Protein AF-0000000081079665 (afdb_homodimer)

Organism: NCBI:txid1843537

Structure (mmCIF, N/CA/C/O backbone):
data_AF-0000000081079665-model_v1
#
loop_
_entity.id
_entity.type
_entity.pdbx_description
1 polymer 'BTB domain-containing protein'
#
loop_
_atom_site.group_PDB
_atom_site.id
_atom_site.type_symbol
_atom_site.label_atom_id
_atom_site.label_alt_id
_atom_site.label_comp_id
_atom_site.label_asym_id
_atom_site.label_entity_id
_atom_site.label_seq_id
_atom_site.pdbx_PDB_ins_code
_atom_site.Cartn_x
_atom_site.Cartn_y
_atom_site.Cartn_z
_atom_site.occupancy
_atom_site.B_iso_or_equiv
_atom_site.auth_seq_id
_atom_site.auth_comp_id
_atom_site.auth_asym_id
_atom_site.auth_atom_id
_atom_site.pdbx_PDB_model_num
ATOM 1 N N . MET A 1 1 ? -30.078 -23.734 -24.422 1 24.97 1 MET A N 1
ATOM 2 C CA . MET A 1 1 ? -29.547 -22.578 -25.141 1 24.97 1 MET A CA 1
ATOM 3 C C . MET A 1 1 ? -28.391 -21.938 -24.359 1 24.97 1 MET A C 1
ATOM 5 O O . MET A 1 1 ? -28.609 -21.391 -23.281 1 24.97 1 MET A O 1
ATOM 9 N N . LEU A 1 2 ? -27.188 -22.562 -24.234 1 27.16 2 LEU A N 1
ATOM 10 C CA . LEU A 1 2 ? -26.031 -22.391 -23.359 1 27.16 2 LEU A CA 1
ATOM 11 C C . LEU A 1 2 ? -25.281 -21.109 -23.703 1 27.16 2 LEU A C 1
ATOM 13 O O . LEU A 1 2 ? -24.734 -20.969 -24.812 1 27.16 2 LEU A O 1
ATOM 17 N N . ARG A 1 3 ? -25.734 -19.906 -23.219 1 29.48 3 ARG A N 1
ATOM 18 C CA . ARG A 1 3 ? -25.188 -18.594 -23.531 1 29.48 3 ARG A CA 1
ATOM 19 C C . ARG A 1 3 ? -23.688 -18.547 -23.312 1 29.48 3 ARG A C 1
ATOM 21 O O . ARG A 1 3 ? -23.172 -19.125 -22.344 1 29.48 3 ARG A O 1
ATOM 28 N N . HIS A 1 4 ? -22.875 -18.375 -24.422 1 29.75 4 HIS A N 1
ATOM 29 C CA . HIS A 1 4 ? -21.438 -18.219 -24.578 1 29.75 4 HIS A CA 1
ATOM 30 C C . HIS A 1 4 ? -20.906 -17.094 -23.703 1 29.75 4 HIS A C 1
ATOM 32 O O . HIS A 1 4 ? -21.312 -15.938 -23.859 1 29.75 4 HIS A O 1
ATOM 38 N N . LEU A 1 5 ? -20.75 -17.297 -22.453 1 27.56 5 LEU A N 1
ATOM 39 C CA . LEU A 1 5 ? -20.141 -16.359 -21.531 1 27.56 5 LEU A CA 1
ATOM 40 C C . LEU A 1 5 ? -18.812 -15.844 -22.078 1 27.56 5 LEU A C 1
ATOM 42 O O . LEU A 1 5 ? -17.812 -16.578 -22.109 1 27.56 5 LEU A O 1
ATOM 46 N N . ARG A 1 6 ? -18.797 -14.977 -23.156 1 29 6 ARG A N 1
ATOM 47 C CA . ARG A 1 6 ? -17.641 -14.312 -23.734 1 29 6 ARG A CA 1
ATOM 48 C C . ARG A 1 6 ? -16.844 -13.547 -22.672 1 29 6 ARG A C 1
ATOM 50 O O . ARG A 1 6 ? -17.297 -12.492 -22.219 1 29 6 ARG A O 1
ATOM 57 N N . GLY A 1 7 ? -16.391 -14.18 -21.734 1 31.11 7 GLY A N 1
ATOM 58 C CA . GLY A 1 7 ? -15.648 -13.531 -20.672 1 31.11 7 GLY A CA 1
ATOM 59 C C . GLY A 1 7 ? -14.523 -12.648 -21.172 1 31.11 7 GLY A C 1
ATOM 60 O O . GLY A 1 7 ? -13.773 -13.039 -22.078 1 31.11 7 GLY A O 1
ATOM 61 N N . LYS A 1 8 ? -14.727 -11.305 -21.234 1 33.72 8 LYS A N 1
ATOM 62 C CA . LYS A 1 8 ? -13.734 -10.281 -21.562 1 33.72 8 LYS A CA 1
ATOM 63 C C . LYS A 1 8 ? -12.383 -10.609 -20.922 1 33.72 8 LYS A C 1
ATOM 65 O O . LYS A 1 8 ? -12.258 -10.641 -19.703 1 33.72 8 LYS A O 1
ATOM 70 N N . HIS A 1 9 ? -11.562 -11.5 -21.562 1 32.59 9 HIS A N 1
ATOM 71 C CA . HIS A 1 9 ? -10.203 -11.812 -21.156 1 32.59 9 HIS A CA 1
ATOM 72 C C . HIS A 1 9 ? -9.367 -10.547 -21.016 1 32.59 9 HIS A C 1
ATOM 74 O O . HIS A 1 9 ? -9.555 -9.586 -21.766 1 32.59 9 HIS A O 1
ATOM 80 N N . PRO A 1 10 ? -8.773 -10.211 -19.969 1 35.72 10 PRO A N 1
ATOM 81 C CA . PRO A 1 10 ? -7.895 -9.047 -19.844 1 35.72 10 PRO A CA 1
ATOM 82 C C . PRO A 1 10 ? -6.902 -8.922 -21 1 35.72 10 PRO A C 1
ATOM 84 O O . PRO A 1 10 ? -6.387 -9.938 -21.484 1 35.72 10 PRO A O 1
ATOM 87 N N . ASP A 1 11 ? -7.109 -7.941 -21.906 1 37.31 11 ASP A N 1
ATOM 88 C CA . ASP A 1 11 ? -6.203 -7.664 -23.016 1 37.31 11 ASP A CA 1
ATOM 89 C C . ASP A 1 11 ? -4.781 -7.43 -22.516 1 37.31 11 ASP A C 1
ATOM 91 O O . ASP A 1 11 ? -4.488 -6.391 -21.906 1 37.31 11 ASP A O 1
ATOM 95 N N . LEU A 1 12 ? -4.055 -8.391 -21.953 1 40.88 12 LEU A N 1
ATOM 96 C CA . LEU A 1 12 ? -2.609 -8.289 -21.797 1 40.88 12 LEU A CA 1
ATOM 97 C C . LEU A 1 12 ? -1.94 -7.934 -23.109 1 40.88 12 LEU A C 1
ATOM 99 O O . LEU A 1 12 ? -2.051 -8.68 -24.094 1 40.88 12 LEU A O 1
ATOM 103 N N . LYS A 1 13 ? -1.96 -6.633 -23.344 1 40.44 13 LYS A N 1
ATOM 104 C CA . LYS A 1 13 ? -1.286 -6.27 -24.594 1 40.44 13 LYS A CA 1
ATOM 105 C C . LYS A 1 13 ? 0.099 -6.906 -24.672 1 40.44 13 LYS A C 1
ATOM 107 O O . LYS A 1 13 ? 0.932 -6.707 -23.781 1 40.44 13 LYS A O 1
ATOM 112 N N . LEU A 1 14 ? 0.313 -7.938 -25.531 1 39.5 14 LEU A N 1
ATOM 113 C CA . LEU A 1 14 ? 1.6 -8.469 -25.969 1 39.5 14 LEU A CA 1
ATOM 114 C C . LEU A 1 14 ? 2.4 -7.418 -26.719 1 39.5 14 LEU A C 1
ATOM 116 O O . LEU A 1 14 ? 1.957 -6.922 -27.766 1 39.5 14 LEU A O 1
ATOM 120 N N . GLY A 1 15 ? 3.217 -6.574 -26.109 1 39.28 15 GLY A N 1
ATOM 121 C CA . GLY A 1 15 ? 4.086 -5.711 -26.891 1 39.28 15 GLY A CA 1
ATOM 122 C C . GLY A 1 15 ? 4.676 -6.398 -28.109 1 39.28 15 GLY A C 1
ATOM 123 O O . GLY A 1 15 ? 4.742 -7.629 -28.156 1 39.28 15 GLY A O 1
ATOM 124 N N . ASP A 1 16 ? 4.809 -5.652 -29.25 1 36.69 16 ASP A N 1
ATOM 125 C CA . ASP A 1 16 ? 5.258 -6.008 -30.594 1 36.69 16 ASP A CA 1
ATOM 126 C C . ASP A 1 16 ? 6.672 -6.582 -30.562 1 36.69 16 ASP A C 1
ATOM 128 O O . ASP A 1 16 ? 7.59 -5.961 -30.031 1 36.69 16 ASP A O 1
ATOM 132 N N . LEU A 1 17 ? 6.887 -7.902 -30.797 1 36.91 17 LEU A N 1
ATOM 133 C CA . LEU A 1 17 ? 8.094 -8.68 -31.047 1 36.91 17 LEU A CA 1
ATOM 134 C C . LEU A 1 17 ? 8.781 -8.234 -32.312 1 36.91 17 LEU A C 1
ATOM 136 O O . LEU A 1 17 ? 8.289 -8.492 -33.438 1 36.91 17 LEU A O 1
ATOM 140 N N . GLN A 1 18 ? 9.516 -7.188 -32.406 1 33.66 18 GLN A N 1
ATOM 141 C CA . GLN A 1 18 ? 10.344 -7.012 -33.594 1 33.66 18 GLN A CA 1
ATOM 142 C C . GLN A 1 18 ? 11.297 -8.195 -33.781 1 33.66 18 GLN A C 1
ATOM 144 O O . GLN A 1 18 ? 11.625 -8.883 -32.812 1 33.66 18 GLN A O 1
ATOM 149 N N .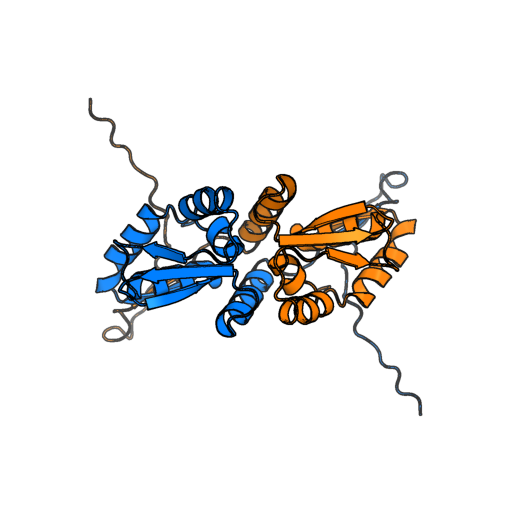 GLY A 1 19 ? 12.234 -8.469 -34.969 1 34 19 GLY A N 1
ATOM 150 C CA . GLY A 1 19 ? 12.992 -9.461 -35.719 1 34 19 GLY A CA 1
ATOM 151 C C . GLY A 1 19 ? 14.141 -10.055 -34.938 1 34 19 GLY A C 1
ATOM 152 O O . GLY A 1 19 ? 14.602 -11.164 -35.219 1 34 19 GLY A O 1
ATOM 153 N N . ASP A 1 20 ? 15.359 -9.492 -34.75 1 38.47 20 ASP A N 1
ATOM 154 C CA . ASP A 1 20 ? 16.609 -10.156 -34.406 1 38.47 20 ASP A CA 1
ATOM 155 C C . ASP A 1 20 ? 16.438 -11.07 -33.188 1 38.47 20 ASP A C 1
ATOM 157 O O . ASP A 1 20 ? 16.328 -10.586 -32.062 1 38.47 20 ASP A O 1
ATOM 161 N N . GLN A 1 21 ? 15.547 -12.164 -33.156 1 34.84 21 GLN A N 1
ATOM 162 C CA . GLN A 1 21 ? 14.203 -12.711 -32.969 1 34.84 21 GLN A CA 1
ATOM 163 C C . GLN A 1 21 ? 14.203 -13.836 -31.938 1 34.84 21 GLN A C 1
ATOM 165 O O . GLN A 1 21 ? 13.156 -14.141 -31.359 1 34.84 21 GLN A O 1
ATOM 170 N N . THR A 1 22 ? 14.961 -14.898 -32.031 1 36.38 22 THR A N 1
ATOM 171 C CA . THR A 1 22 ? 14.906 -16.312 -31.625 1 36.38 22 THR A CA 1
ATOM 172 C C . THR A 1 22 ? 14.992 -16.438 -30.109 1 36.38 22 THR A C 1
ATOM 174 O O . THR A 1 22 ? 14.234 -17.203 -29.5 1 36.38 22 THR A O 1
ATOM 177 N N . ARG A 1 23 ? 16.219 -16.156 -29.562 1 35.91 23 ARG A N 1
ATOM 178 C CA . ARG A 1 23 ? 16.578 -16.328 -28.156 1 35.91 23 ARG A CA 1
ATOM 179 C C . ARG A 1 23 ? 15.711 -15.438 -27.266 1 35.91 23 ARG A C 1
ATOM 181 O O . ARG A 1 23 ? 15.539 -15.719 -26.078 1 35.91 23 ARG A O 1
ATOM 188 N N . LYS A 1 24 ? 15.484 -14.227 -27.656 1 41.25 24 LYS A N 1
ATOM 189 C CA . LYS A 1 24 ? 14.797 -13.117 -27 1 41.25 24 LYS A CA 1
ATOM 190 C C . LYS A 1 24 ? 13.297 -13.383 -26.875 1 41.25 24 LYS A C 1
ATOM 192 O O . LYS A 1 24 ? 12.57 -12.594 -26.281 1 41.25 24 LYS A O 1
ATOM 197 N N . LEU A 1 25 ? 12.688 -14.172 -27.781 1 41.06 25 LEU A N 1
ATOM 198 C CA . LEU A 1 25 ? 11.305 -14.562 -28.031 1 41.06 25 LEU A CA 1
ATOM 199 C C . LEU A 1 25 ? 10.734 -15.32 -26.828 1 41.06 25 LEU A C 1
ATOM 201 O O . LEU A 1 25 ? 9.516 -15.477 -26.719 1 41.06 25 LEU A O 1
ATOM 205 N N . ASN A 1 26 ? 11.516 -16.047 -26.172 1 54.72 26 ASN A N 1
ATOM 206 C CA . ASN A 1 26 ? 10.961 -17.047 -25.266 1 54.72 26 ASN A CA 1
ATOM 207 C C . ASN A 1 26 ? 10.422 -16.391 -23.984 1 54.72 26 ASN A C 1
ATOM 209 O O . ASN A 1 26 ? 10.164 -17.062 -23 1 54.72 26 ASN A O 1
ATOM 213 N N . ARG A 1 27 ? 10.656 -15.055 -24.031 1 46.22 27 ARG A N 1
ATOM 214 C CA . ARG A 1 27 ? 10.109 -14.406 -22.844 1 46.22 27 ARG A CA 1
ATOM 215 C C . ARG A 1 27 ? 9.031 -13.398 -23.219 1 46.22 27 ARG A C 1
ATOM 217 O O . ARG A 1 27 ? 9.125 -12.742 -24.266 1 46.22 27 ARG A O 1
ATOM 224 N N . LEU A 1 28 ? 7.777 -13.406 -22.766 1 58.78 28 LEU A N 1
ATOM 225 C CA . LEU A 1 28 ? 6.645 -12.5 -22.906 1 58.78 28 LEU A CA 1
ATOM 226 C C . LEU A 1 28 ? 6.637 -11.461 -21.781 1 58.78 28 LEU A C 1
ATOM 228 O O . LEU A 1 28 ? 6.875 -11.797 -20.625 1 58.78 28 LEU A O 1
ATOM 232 N N . HIS A 1 29 ? 6.742 -10.133 -22.172 1 55.81 29 HIS A N 1
ATOM 233 C CA . HIS A 1 29 ? 6.586 -9.031 -21.219 1 55.81 29 HIS A CA 1
ATOM 234 C C . HIS A 1 29 ? 5.121 -8.656 -21.047 1 55.81 29 HIS A C 1
ATOM 236 O O . HIS A 1 29 ? 4.461 -8.242 -22 1 55.81 29 HIS A O 1
ATOM 242 N N . LEU A 1 30 ? 4.492 -8.977 -19.922 1 61.75 30 LEU A N 1
ATOM 243 C CA . LEU A 1 30 ? 3.125 -8.609 -19.578 1 61.75 30 LEU A CA 1
ATOM 244 C C . LEU A 1 30 ? 3.102 -7.32 -18.766 1 61.75 30 LEU A C 1
ATOM 246 O O . LEU A 1 30 ? 3.828 -7.188 -17.781 1 61.75 30 LEU A O 1
ATOM 250 N N . ARG A 1 31 ? 2.514 -6.168 -19.266 1 56.12 31 ARG A N 1
ATOM 251 C CA . ARG A 1 31 ? 2.438 -4.883 -18.578 1 56.12 31 ARG A CA 1
ATOM 252 C C . ARG A 1 31 ? 0.986 -4.477 -18.344 1 56.12 31 ARG A C 1
ATOM 254 O O . ARG A 1 31 ? 0.12 -4.719 -19.172 1 56.12 31 ARG A O 1
ATOM 261 N N . SER A 1 32 ? 0.708 -4.258 -17.109 1 55.16 32 SER A N 1
ATOM 262 C CA . SER A 1 32 ? -0.615 -3.734 -16.797 1 55.16 32 SER A CA 1
ATOM 263 C C . SER A 1 32 ? -0.779 -2.303 -17.297 1 55.16 32 SER A C 1
ATOM 265 O O . SER A 1 32 ? 0.185 -1.535 -17.328 1 55.16 32 SER A O 1
ATOM 267 N N . SER A 1 33 ? -1.753 -2.057 -18.062 1 46.19 33 SER A N 1
ATOM 268 C CA . SER A 1 33 ? -2.107 -0.673 -18.359 1 46.19 33 SER A CA 1
ATOM 269 C C . SER A 1 33 ? -2.537 0.071 -17.109 1 46.19 33 SER A C 1
ATOM 271 O O . SER A 1 33 ? -2.955 1.229 -17.172 1 46.19 33 SER A O 1
ATOM 273 N N . ASN A 1 34 ? -2.664 -0.709 -16.094 1 47.56 34 ASN A N 1
ATOM 274 C CA . ASN A 1 34 ? -3.34 -0.162 -14.93 1 47.56 34 ASN A CA 1
ATOM 275 C C . ASN A 1 34 ? -2.461 0.844 -14.188 1 47.56 34 ASN A C 1
ATOM 277 O O . ASN A 1 34 ? -1.357 0.509 -13.758 1 47.56 34 ASN A O 1
ATOM 281 N N . SER A 1 35 ? -2.777 2.109 -14.445 1 48.16 35 SER A N 1
ATOM 282 C CA . SER A 1 35 ? -2.211 3.346 -13.922 1 48.16 35 SER A CA 1
ATOM 283 C C . SER A 1 35 ? -2.154 3.32 -12.398 1 48.16 35 SER A C 1
ATOM 285 O O . SER A 1 35 ? -2.939 2.623 -11.75 1 48.16 35 SER A O 1
ATOM 287 N N . GLU A 1 36 ? -0.929 3.561 -11.836 1 51.62 36 GLU A N 1
ATOM 288 C CA . GLU A 1 36 ? -0.702 3.975 -10.453 1 51.62 36 GLU A CA 1
ATOM 289 C C . GLU A 1 36 ? -1.987 4.492 -9.812 1 51.62 36 GLU A C 1
ATOM 291 O O . GLU A 1 36 ? -2.25 4.234 -8.641 1 51.62 36 GLU A O 1
ATOM 296 N N . THR A 1 37 ? -2.861 5.094 -10.578 1 58.19 37 THR A N 1
ATOM 297 C CA . THR A 1 37 ? -4.105 5.703 -10.125 1 58.19 37 THR A CA 1
ATOM 298 C C . THR A 1 37 ? -5.043 4.652 -9.539 1 58.19 37 THR A C 1
ATOM 300 O O . THR A 1 37 ? -5.758 4.914 -8.578 1 58.19 37 THR A O 1
ATOM 303 N N . ARG A 1 38 ? -4.816 3.467 -9.945 1 70.69 38 ARG A N 1
ATOM 304 C CA . ARG A 1 38 ? -5.766 2.461 -9.477 1 70.69 38 ARG A CA 1
ATOM 305 C C . ARG A 1 38 ? -5.375 1.937 -8.102 1 70.69 38 ARG A C 1
ATOM 307 O O . ARG A 1 38 ? -6.234 1.755 -7.234 1 70.69 38 ARG A O 1
ATOM 314 N N . PHE A 1 39 ? -4.129 1.968 -7.844 1 82.31 39 PHE A N 1
ATOM 315 C CA . PHE A 1 39 ? -3.645 1.459 -6.566 1 82.31 39 PHE A CA 1
ATOM 316 C C . PHE A 1 39 ? -4.105 2.352 -5.418 1 82.31 39 PHE A C 1
ATOM 318 O O . PHE A 1 39 ? -4.711 1.873 -4.461 1 82.31 39 PHE A O 1
ATOM 325 N N . LEU A 1 40 ? -3.906 3.594 -5.57 1 86.69 40 LEU A N 1
ATOM 326 C CA . LEU A 1 40 ? -4.23 4.52 -4.492 1 86.69 40 LEU A CA 1
ATOM 327 C C . LEU A 1 40 ? -5.738 4.609 -4.285 1 86.69 40 LEU A C 1
ATOM 329 O O . LEU A 1 40 ? -6.207 4.781 -3.158 1 86.69 40 LEU A O 1
ATOM 333 N N . SER A 1 41 ? -6.398 4.449 -5.391 1 89.62 41 SER A N 1
ATOM 334 C CA . SER A 1 41 ? -7.852 4.508 -5.273 1 89.62 41 SER A CA 1
ATOM 335 C C . SER A 1 41 ? -8.391 3.342 -4.449 1 89.62 41 SER A C 1
ATOM 337 O O . SER A 1 41 ? -9.336 3.504 -3.68 1 89.62 41 SER A O 1
ATOM 339 N N . ILE A 1 42 ? -7.777 2.26 -4.645 1 91.75 42 ILE A N 1
ATOM 340 C CA . ILE A 1 42 ? -8.211 1.098 -3.873 1 91.75 42 ILE A CA 1
ATOM 341 C C . ILE A 1 42 ? -7.785 1.262 -2.414 1 91.75 42 ILE A C 1
ATOM 343 O O . ILE A 1 42 ? -8.57 0.989 -1.501 1 91.75 42 ILE A O 1
ATOM 347 N N . CYS A 1 43 ? -6.594 1.741 -2.184 1 95.06 43 CYS A N 1
ATOM 348 C CA . CYS A 1 43 ? -6.164 2.008 -0.815 1 95.06 43 CYS A CA 1
ATOM 349 C C . CYS A 1 43 ? -7.102 2.998 -0.134 1 95.06 43 CYS A C 1
ATOM 351 O O . CYS A 1 43 ? -7.434 2.838 1.043 1 95.06 43 CYS A O 1
ATOM 353 N N . GLU A 1 44 ? -7.488 4.016 -0.895 1 95.12 44 GLU A N 1
ATOM 354 C CA . GLU A 1 44 ? -8.422 5 -0.358 1 95.12 44 GLU A CA 1
ATOM 355 C C . GLU A 1 44 ? -9.75 4.352 0.028 1 95.12 44 GLU A C 1
ATOM 357 O O . GLU A 1 44 ? -10.305 4.656 1.084 1 95.12 44 GLU A O 1
ATOM 362 N N . ARG A 1 45 ? -10.219 3.521 -0.836 1 96.19 45 ARG A N 1
ATOM 363 C CA . ARG A 1 45 ? -11.461 2.812 -0.549 1 96.19 45 ARG A CA 1
ATOM 364 C C . ARG A 1 45 ? -11.328 1.954 0.704 1 96.19 45 ARG A C 1
ATOM 366 O O . ARG A 1 45 ? -12.211 1.955 1.562 1 96.19 45 ARG A O 1
ATOM 373 N N . LEU A 1 46 ? -10.266 1.235 0.798 1 96.94 46 LEU A N 1
ATOM 374 C CA . LEU A 1 46 ? -10.023 0.396 1.967 1 96.94 46 LEU A CA 1
ATOM 375 C C . LEU A 1 46 ? -9.945 1.239 3.234 1 96.94 46 LEU A C 1
ATOM 377 O O . LEU A 1 46 ? -10.469 0.85 4.277 1 96.94 46 LEU A O 1
ATOM 381 N N . LEU A 1 47 ? -9.312 2.4 3.123 1 97.62 47 LEU A N 1
ATOM 382 C CA . LEU A 1 47 ? -9.211 3.309 4.258 1 97.62 47 LEU A CA 1
ATOM 383 C C . LEU A 1 47 ? -10.586 3.777 4.711 1 97.62 47 LEU A C 1
ATOM 385 O O . LEU A 1 47 ? -10.891 3.762 5.902 1 97.62 47 LEU A O 1
ATOM 389 N N . ARG A 1 48 ? -11.344 4.152 3.76 1 96.44 48 ARG A N 1
ATOM 390 C CA . ARG A 1 48 ? -12.672 4.672 4.051 1 96.44 48 ARG A CA 1
ATOM 391 C C . ARG A 1 48 ? -13.516 3.635 4.793 1 96.44 48 ARG A C 1
ATOM 393 O O . ARG A 1 48 ? -14.398 3.99 5.57 1 96.44 48 ARG A O 1
ATOM 400 N N . HIS A 1 49 ? -13.203 2.373 4.59 1 96.19 49 HIS A N 1
ATOM 401 C CA . HIS A 1 49 ? -13.953 1.296 5.23 1 96.19 49 HIS A CA 1
ATOM 402 C C . HIS A 1 49 ? -13.164 0.688 6.387 1 96.19 49 HIS A C 1
ATOM 404 O O . HIS A 1 49 ? -13.539 -0.364 6.91 1 96.19 49 HIS A O 1
ATOM 410 N N . ASN A 1 50 ? -12.078 1.36 6.777 1 96.19 50 ASN A N 1
ATOM 411 C CA . ASN A 1 50 ? -11.219 0.917 7.871 1 96.19 50 ASN A CA 1
ATOM 412 C C . ASN A 1 50 ? -10.766 -0.527 7.68 1 96.19 50 ASN A C 1
ATOM 414 O O . ASN A 1 50 ? -10.797 -1.321 8.625 1 96.19 50 ASN A O 1
ATOM 418 N N . GLN A 1 51 ? -10.477 -0.853 6.473 1 96.31 51 GLN A N 1
ATOM 419 C CA . GLN A 1 51 ? -10.016 -2.199 6.152 1 96.31 51 GLN A CA 1
ATOM 420 C C . GLN A 1 51 ? -8.508 -2.229 5.953 1 96.31 51 GLN A C 1
ATOM 422 O O . GLN A 1 51 ? -7.941 -1.34 5.312 1 96.31 51 GLN A O 1
ATOM 427 N N . LEU A 1 52 ? -7.844 -3.18 6.582 1 96.5 52 LEU A N 1
ATOM 428 C CA . LEU A 1 52 ? -6.422 -3.482 6.484 1 96.5 52 LEU A CA 1
ATOM 429 C C . LEU A 1 52 ? -5.582 -2.344 7.059 1 96.5 52 LEU A C 1
ATOM 431 O O . LEU A 1 52 ? -4.391 -2.23 6.754 1 96.5 52 LEU A O 1
ATOM 435 N N . THR A 1 53 ? -6.23 -1.418 7.762 1 97.38 53 THR A N 1
ATOM 436 C CA . THR A 1 53 ? -5.438 -0.418 8.469 1 97.38 53 THR A CA 1
ATOM 437 C C . THR A 1 53 ? -4.574 -1.073 9.539 1 97.38 53 THR A C 1
ATOM 439 O O . THR A 1 53 ? -5.004 -2.021 10.203 1 97.38 53 THR A O 1
ATOM 442 N N . ASP A 1 54 ? -3.33 -0.535 9.75 1 96.69 54 ASP A N 1
ATOM 443 C CA . ASP A 1 54 ? -2.404 -1.202 10.656 1 96.69 54 ASP A CA 1
ATOM 444 C C . ASP A 1 54 ? -1.63 -0.186 11.492 1 96.69 54 ASP A C 1
ATOM 446 O O . ASP A 1 54 ? -0.546 -0.487 12 1 96.69 54 ASP A O 1
ATOM 450 N N . CYS A 1 55 ? -2.123 1.05 11.578 1 97.62 55 CYS A N 1
ATOM 451 C CA . CYS A 1 55 ? -1.595 2.113 12.422 1 97.62 55 CYS A CA 1
ATOM 452 C C . CYS A 1 55 ? -2.68 3.127 12.766 1 97.62 55 CYS A C 1
ATOM 454 O O . CYS A 1 55 ? -3.604 3.344 11.984 1 97.62 55 CYS A O 1
ATOM 456 N N . THR A 1 56 ? -2.531 3.703 13.938 1 98.44 56 THR A N 1
ATOM 457 C CA . THR A 1 56 ? -3.426 4.785 14.336 1 98.44 56 THR A CA 1
ATOM 458 C C . THR A 1 56 ? -2.635 6.051 14.656 1 98.44 56 THR A C 1
ATOM 460 O O . THR A 1 56 ? -1.739 6.031 15.508 1 98.44 56 THR A O 1
ATOM 463 N N . LEU A 1 57 ? -2.963 7.117 13.977 1 98.44 57 LEU A N 1
ATOM 464 C CA . LEU A 1 57 ? -2.406 8.422 14.297 1 98.44 57 LEU A CA 1
ATOM 465 C C . LEU A 1 57 ? -3.322 9.188 15.25 1 98.44 57 LEU A C 1
ATOM 467 O O . LEU A 1 57 ? -4.547 9.086 15.156 1 98.44 57 LEU A O 1
ATOM 471 N N . VAL A 1 58 ? -2.682 9.953 16.125 1 98.5 58 VAL A N 1
ATOM 472 C CA . VAL A 1 58 ? -3.453 10.789 17.031 1 98.5 58 VAL A CA 1
ATOM 473 C C . VAL A 1 58 ? -3.088 12.258 16.828 1 98.5 58 VAL A C 1
ATOM 475 O O . VAL A 1 58 ? -1.912 12.625 16.891 1 98.5 58 VAL A O 1
ATOM 478 N N . ALA A 1 59 ? -4 13.047 16.5 1 97.81 59 ALA A N 1
ATOM 479 C CA . ALA A 1 59 ? -3.865 14.492 16.406 1 97.81 59 ALA A CA 1
ATOM 480 C C . ALA A 1 59 ? -5.016 15.195 17.125 1 97.81 59 ALA A C 1
ATOM 482 O O . ALA A 1 59 ? -6.188 14.891 16.891 1 97.81 59 ALA A O 1
ATOM 483 N N . ASP A 1 60 ? -4.746 16.078 17.969 1 96.81 60 ASP A N 1
ATOM 484 C CA . ASP A 1 60 ? -5.75 16.812 18.719 1 96.81 60 ASP A CA 1
ATOM 485 C C . ASP A 1 60 ? -6.711 15.867 19.422 1 96.81 60 ASP A C 1
ATOM 487 O O . ASP A 1 60 ? -7.93 16.062 19.406 1 96.81 60 ASP A O 1
ATOM 491 N N . GLY A 1 61 ? -6.195 14.758 19.906 1 96.31 61 GLY A N 1
ATOM 492 C CA . GLY A 1 61 ? -6.992 13.805 20.672 1 96.31 61 GLY A CA 1
ATOM 493 C C . GLY A 1 61 ? -7.852 12.914 19.797 1 96.31 61 GLY A C 1
ATOM 494 O O . GLY A 1 61 ? -8.602 12.078 20.312 1 96.31 61 GLY A O 1
ATOM 495 N N . HIS A 1 62 ? -7.77 13.023 18.5 1 98 62 HIS A N 1
ATOM 496 C CA . HIS A 1 62 ? -8.562 12.203 17.594 1 98 62 HIS A CA 1
ATOM 497 C C . HIS A 1 62 ? -7.746 11.039 17.047 1 98 62 HIS A C 1
ATOM 499 O O . HIS A 1 62 ? -6.562 11.203 16.734 1 98 62 HIS A O 1
ATOM 505 N N . LEU A 1 63 ? -8.398 9.906 16.953 1 98.12 63 LEU A N 1
ATOM 506 C CA . LEU A 1 63 ? -7.781 8.695 16.422 1 98.12 63 LEU A CA 1
ATOM 507 C C . LEU A 1 63 ? -8.062 8.547 14.938 1 98.12 63 LEU A C 1
ATOM 509 O O . LEU A 1 63 ? -9.219 8.602 14.508 1 98.12 63 LEU A O 1
ATOM 513 N N . VAL A 1 64 ? -7.023 8.367 14.18 1 98.31 64 VAL A N 1
ATOM 514 C CA . VAL A 1 64 ? -7.148 8.25 12.727 1 98.31 64 VAL A CA 1
ATOM 515 C C . VAL A 1 64 ? -6.426 6.992 12.25 1 98.31 64 VAL A C 1
ATOM 517 O O . VAL A 1 64 ? -5.199 6.98 12.125 1 98.31 64 VAL A O 1
ATOM 520 N N . PRO A 1 65 ? -7.18 5.938 11.938 1 98.31 65 PRO A N 1
ATOM 521 C CA . PRO A 1 65 ? -6.547 4.734 11.383 1 98.31 65 PRO A CA 1
ATOM 522 C C . PRO A 1 65 ? -5.984 4.961 9.984 1 98.31 65 PRO A C 1
ATOM 524 O O . PRO A 1 65 ? -6.582 5.68 9.18 1 98.31 65 PRO A O 1
ATOM 527 N N . VAL A 1 66 ? -4.828 4.383 9.742 1 98.44 66 VAL A N 1
ATOM 528 C CA . VAL A 1 66 ? -4.184 4.555 8.445 1 98.44 66 VAL A CA 1
ATOM 529 C C . VAL A 1 66 ? -3.432 3.281 8.07 1 98.44 66 VAL A C 1
ATOM 531 O O . VAL A 1 66 ? -3.326 2.354 8.875 1 98.44 66 VAL A O 1
ATOM 534 N N . HIS A 1 67 ? -2.98 3.145 6.84 1 97.88 67 HIS A N 1
ATOM 535 C CA . HIS A 1 67 ? -2.066 2.102 6.387 1 97.88 67 HIS A CA 1
ATOM 536 C C . HIS A 1 67 ? -0.614 2.553 6.5 1 97.88 67 HIS A C 1
ATOM 538 O O . HIS A 1 67 ? -0.219 3.545 5.883 1 97.88 67 HIS A O 1
ATOM 544 N N . ARG A 1 68 ? 0.229 1.838 7.199 1 97.94 68 ARG A N 1
ATOM 545 C CA . ARG A 1 68 ? 1.639 2.184 7.352 1 97.94 68 ARG A CA 1
ATOM 546 C C . ARG A 1 68 ? 2.326 2.277 5.992 1 97.94 68 ARG A C 1
ATOM 548 O O . ARG A 1 68 ? 3.109 3.199 5.75 1 97.94 68 ARG A O 1
ATOM 555 N N . LEU A 1 69 ? 1.996 1.334 5.141 1 97.19 69 LEU A N 1
ATOM 556 C CA . LEU A 1 69 ? 2.66 1.256 3.846 1 97.19 69 LEU A CA 1
ATOM 557 C C . LEU A 1 69 ? 2.408 2.518 3.029 1 97.19 69 LEU A C 1
ATOM 559 O O . LEU A 1 69 ? 3.338 3.088 2.453 1 97.19 69 LEU A O 1
ATOM 563 N N . VAL A 1 70 ? 1.149 2.998 2.969 1 96.5 70 VAL A N 1
ATOM 564 C CA . VAL A 1 70 ? 0.806 4.195 2.207 1 96.5 70 VAL A CA 1
ATOM 565 C C . VAL A 1 70 ? 1.566 5.398 2.764 1 96.5 70 VAL A C 1
ATOM 567 O O . VAL A 1 70 ? 2.18 6.156 2.008 1 96.5 70 VAL A O 1
ATOM 570 N N . LEU A 1 71 ? 1.585 5.555 4.066 1 96.62 71 LEU A N 1
ATOM 571 C CA . LEU A 1 71 ? 2.279 6.688 4.676 1 96.62 71 LEU A CA 1
ATOM 572 C C . LEU A 1 71 ? 3.777 6.617 4.402 1 96.62 71 LEU A C 1
ATOM 574 O O . LEU A 1 71 ? 4.414 7.641 4.141 1 96.62 71 LEU A O 1
ATOM 578 N N . ALA A 1 72 ? 4.332 5.406 4.473 1 96.44 72 ALA A N 1
ATOM 579 C CA . ALA A 1 72 ? 5.762 5.211 4.262 1 96.44 72 ALA A CA 1
ATOM 580 C C . ALA A 1 72 ? 6.16 5.582 2.836 1 96.44 72 ALA A C 1
ATOM 582 O O . ALA A 1 72 ? 7.277 6.047 2.598 1 96.44 72 ALA A O 1
ATOM 583 N N . THR A 1 73 ? 5.266 5.375 1.9 1 93.81 73 THR A N 1
ATOM 584 C CA . THR A 1 73 ? 5.594 5.664 0.508 1 93.81 73 THR A CA 1
ATOM 585 C C . THR A 1 73 ? 5.609 7.168 0.256 1 93.81 73 THR A C 1
ATOM 587 O O . THR A 1 73 ? 6.238 7.637 -0.694 1 93.81 73 THR A O 1
ATOM 590 N N . CYS A 1 74 ? 4.98 7.949 1.121 1 92.5 74 CYS A N 1
ATOM 591 C CA . CYS A 1 74 ? 4.785 9.367 0.855 1 92.5 74 CYS A CA 1
ATOM 592 C C . CYS A 1 74 ? 5.59 10.219 1.831 1 92.5 74 CYS A C 1
ATOM 594 O O . CYS A 1 74 ? 5.805 11.414 1.592 1 92.5 74 CYS A O 1
ATOM 596 N N . SER A 1 75 ? 6.035 9.695 2.893 1 95.56 75 SER A N 1
ATOM 597 C CA . SER A 1 75 ? 6.688 10.438 3.973 1 95.56 75 SER A CA 1
ATOM 598 C C . SER A 1 75 ? 7.945 9.719 4.449 1 95.56 75 SER A C 1
ATOM 600 O O . SER A 1 75 ? 7.871 8.617 5 1 95.56 75 SER A O 1
ATOM 602 N N . GLU A 1 76 ? 9.109 10.336 4.359 1 95.62 76 GLU A N 1
ATOM 603 C CA . GLU A 1 76 ? 10.359 9.75 4.836 1 95.62 76 GLU A CA 1
ATOM 604 C C . GLU A 1 76 ? 10.336 9.562 6.348 1 95.62 76 GLU A C 1
ATOM 606 O O . GLU A 1 76 ? 10.875 8.578 6.863 1 95.62 76 GLU A O 1
ATOM 611 N N . SER A 1 77 ? 9.75 10.477 7.039 1 96.62 77 SER A N 1
ATOM 612 C CA . SER A 1 77 ? 9.641 10.383 8.492 1 96.62 77 SER A CA 1
ATOM 613 C C . SER A 1 77 ? 8.828 9.156 8.898 1 96.62 77 SER A C 1
ATOM 615 O O . SER A 1 77 ? 9.25 8.391 9.773 1 96.62 77 SER A O 1
ATOM 617 N N . PHE A 1 78 ? 7.746 8.984 8.242 1 97.19 78 PHE A N 1
ATOM 618 C CA . PHE A 1 78 ? 6.938 7.812 8.539 1 97.19 78 PHE A CA 1
ATOM 619 C C . PHE A 1 78 ? 7.648 6.539 8.102 1 97.19 78 PHE A C 1
ATOM 621 O O . PHE A 1 78 ? 7.586 5.52 8.797 1 97.19 78 PHE A O 1
ATOM 628 N N . GLU A 1 79 ? 8.258 6.559 6.922 1 96.62 79 GLU A N 1
ATOM 629 C CA . GLU A 1 79 ? 8.992 5.387 6.469 1 96.62 79 GLU A CA 1
ATOM 630 C C . GLU A 1 79 ? 10.031 4.945 7.504 1 96.62 79 GLU A C 1
ATOM 632 O O . GLU A 1 79 ? 10.086 3.771 7.871 1 96.62 79 GLU A O 1
ATOM 637 N N . GLU A 1 80 ? 10.805 5.855 7.992 1 96.56 80 GLU A N 1
ATOM 638 C CA . GLU A 1 80 ? 11.844 5.555 8.977 1 96.56 80 GLU A CA 1
ATOM 639 C C . GLU A 1 80 ? 11.234 5.07 10.289 1 96.56 80 GLU A C 1
ATOM 641 O O . GLU A 1 80 ? 11.703 4.09 10.875 1 96.56 80 GLU A O 1
ATOM 646 N N . MET A 1 81 ? 10.227 5.68 10.68 1 96.94 81 MET A N 1
ATOM 647 C CA . MET A 1 81 ? 9.578 5.34 11.938 1 96.94 81 MET A CA 1
ATOM 648 C C . MET A 1 81 ? 9.008 3.926 11.891 1 96.94 81 MET A C 1
ATOM 650 O O . MET A 1 81 ? 9.219 3.133 12.812 1 96.94 81 MET A O 1
ATOM 654 N N . PHE A 1 82 ? 8.32 3.617 10.844 1 96.94 82 PHE A N 1
ATOM 655 C CA . PHE A 1 82 ? 7.59 2.359 10.773 1 96.94 82 PHE A CA 1
ATOM 656 C C . PHE A 1 82 ? 8.547 1.186 10.594 1 96.94 82 PHE A C 1
ATOM 658 O O . PHE A 1 82 ? 8.219 0.054 10.961 1 96.94 82 PHE A O 1
ATOM 665 N N . LYS A 1 83 ? 9.672 1.423 10.055 1 94.94 83 LYS A N 1
ATOM 666 C CA . LYS A 1 83 ? 10.672 0.365 9.906 1 94.94 83 LYS A CA 1
ATOM 667 C C . LYS A 1 83 ? 11.148 -0.139 11.266 1 94.94 83 LYS A C 1
ATOM 669 O O . LYS A 1 83 ? 11.586 -1.286 11.391 1 94.94 83 LYS A O 1
ATOM 674 N N . SER A 1 84 ? 11.039 0.71 12.211 1 93.38 84 SER A N 1
ATOM 675 C CA . SER A 1 84 ? 11.547 0.372 13.539 1 93.38 84 SER A CA 1
ATOM 676 C C . SER A 1 84 ? 10.438 -0.152 14.438 1 93.38 84 SER A C 1
ATOM 678 O O . SER A 1 84 ? 10.711 -0.698 15.516 1 93.38 84 SER A O 1
ATOM 680 N N . ILE A 1 85 ? 9.266 -0.047 14.008 1 92.44 85 ILE A N 1
ATOM 681 C CA . ILE A 1 85 ? 8.141 -0.451 14.844 1 92.44 85 ILE A CA 1
ATOM 682 C C . ILE A 1 85 ? 7.746 -1.889 14.508 1 92.44 85 ILE A C 1
ATOM 684 O O . ILE A 1 85 ? 7.406 -2.197 13.367 1 92.44 85 ILE A O 1
ATOM 688 N N . THR A 1 86 ? 7.695 -2.756 15.43 1 86.88 86 THR A N 1
ATOM 689 C CA . THR A 1 86 ? 7.387 -4.164 15.195 1 86.88 86 THR A CA 1
ATOM 690 C C . THR A 1 86 ? 6.035 -4.531 15.797 1 86.88 86 THR A C 1
ATOM 692 O O . THR A 1 86 ? 5.461 -5.57 15.453 1 86.88 86 THR A O 1
ATOM 695 N N . GLN A 1 87 ? 5.578 -3.652 16.688 1 91.38 87 GLN A N 1
ATOM 696 C CA . GLN A 1 87 ? 4.293 -3.926 17.312 1 91.38 87 GLN A CA 1
ATOM 697 C C . GLN A 1 87 ? 3.148 -3.814 16.312 1 91.38 87 GLN A C 1
ATOM 699 O O . GLN A 1 87 ? 3.158 -2.939 15.445 1 91.38 87 GLN A O 1
ATOM 704 N N . PRO A 1 88 ? 2.207 -4.723 16.453 1 91.19 88 PRO A N 1
ATOM 705 C CA . PRO A 1 88 ? 1.033 -4.605 15.586 1 91.19 88 PRO A CA 1
ATOM 706 C C . PRO A 1 88 ? 0.163 -3.398 15.93 1 91.19 88 PRO A C 1
ATOM 708 O O . PRO A 1 88 ? -0.016 -3.08 17.109 1 91.19 88 PRO A O 1
ATOM 711 N N . ASN A 1 89 ? -0.263 -2.648 14.969 1 94.31 89 ASN A N 1
ATOM 712 C CA . ASN A 1 89 ? -1.192 -1.527 15.062 1 94.31 89 ASN A CA 1
ATOM 713 C C . ASN A 1 89 ? -0.699 -0.471 16.047 1 94.31 89 ASN A C 1
ATOM 715 O O . ASN A 1 89 ? -1.424 -0.088 16.969 1 94.31 89 ASN A O 1
ATOM 719 N N . PRO A 1 90 ? 0.461 -0.022 15.883 1 96.25 90 PRO A N 1
ATOM 720 C CA . PRO A 1 90 ? 0.986 1.018 16.766 1 96.25 90 PRO A CA 1
ATOM 721 C C . PRO A 1 90 ? 0.15 2.295 16.734 1 96.25 90 PRO A C 1
ATOM 723 O O . PRO A 1 90 ? -0.516 2.58 15.742 1 96.25 90 PRO A O 1
ATOM 726 N N . VAL A 1 91 ? 0.219 3.01 17.891 1 97.75 91 VAL A N 1
ATOM 727 C CA . VAL A 1 91 ? -0.394 4.332 18.016 1 97.75 91 VAL A CA 1
ATOM 728 C C . VAL A 1 91 ? 0.688 5.406 17.953 1 97.75 91 VAL A C 1
ATOM 730 O O . VAL A 1 91 ? 1.637 5.379 18.75 1 97.75 91 VAL A O 1
ATOM 733 N N . VAL A 1 92 ? 0.61 6.316 17.047 1 97.81 92 VAL A N 1
ATOM 734 C CA . VAL A 1 92 ? 1.572 7.402 16.875 1 97.81 92 VAL A CA 1
ATOM 735 C C . VAL A 1 92 ? 0.901 8.742 17.188 1 97.81 92 VAL A C 1
ATOM 737 O O . VAL A 1 92 ? -0.045 9.133 16.5 1 97.81 92 VAL A O 1
ATOM 740 N N . VAL A 1 93 ? 1.421 9.469 18.141 1 97.94 93 VAL A N 1
ATOM 741 C CA . VAL A 1 93 ? 0.855 10.75 18.531 1 97.94 93 VAL A CA 1
ATOM 742 C C . VAL A 1 93 ? 1.599 11.883 17.844 1 97.94 93 VAL A C 1
ATOM 744 O O . VAL A 1 93 ? 2.818 12.016 17.969 1 97.94 93 VAL A O 1
ATOM 747 N N . LEU A 1 94 ? 0.84 12.656 17.094 1 97.38 94 LEU A N 1
ATOM 748 C CA . LEU A 1 94 ? 1.386 13.852 16.453 1 97.38 94 LEU A CA 1
ATOM 749 C C . LEU A 1 94 ? 1.07 15.094 17.281 1 97.38 94 LEU A C 1
ATOM 751 O O . LEU A 1 94 ? -0.044 15.617 17.219 1 97.38 94 LEU A O 1
ATOM 755 N N . ARG A 1 95 ? 1.979 15.625 17.938 1 95 95 ARG A N 1
ATOM 756 C CA . ARG A 1 95 ? 1.756 16.703 18.891 1 95 95 ARG A CA 1
ATOM 757 C C . ARG A 1 95 ? 1.665 18.047 18.188 1 95 95 ARG A C 1
ATOM 759 O O . ARG A 1 95 ? 0.961 18.953 18.641 1 95 95 ARG A O 1
ATOM 766 N N . ASP A 1 96 ? 2.293 18.25 17.047 1 94.44 96 ASP A N 1
ATOM 767 C CA . ASP A 1 96 ? 2.369 19.547 16.391 1 94.44 96 ASP A CA 1
ATOM 768 C C . ASP A 1 96 ? 1.536 19.578 15.109 1 94.44 96 ASP A C 1
ATOM 770 O O . ASP A 1 96 ? 1.793 20.391 14.219 1 94.44 96 ASP A O 1
ATOM 774 N N . VAL A 1 97 ? 0.659 18.641 15.047 1 97.19 97 VAL A N 1
ATOM 775 C CA . VAL A 1 97 ? -0.192 18.578 13.859 1 97.19 97 VAL A CA 1
ATOM 776 C C . VAL A 1 97 ? -1.66 18.562 14.281 1 97.19 97 VAL A C 1
ATOM 778 O O . VAL A 1 97 ? -2.068 17.766 15.117 1 97.19 97 VAL A O 1
ATOM 781 N N . SER A 1 98 ? -2.416 19.484 13.766 1 97.06 98 SER A N 1
ATOM 782 C CA . SER A 1 98 ? -3.842 19.531 14.07 1 97.06 98 SER A CA 1
ATOM 783 C C . SER A 1 98 ? -4.609 18.469 13.297 1 97.06 98 SER A C 1
ATOM 785 O O . SER A 1 98 ? -4.094 17.906 12.336 1 97.06 98 SER A O 1
ATOM 787 N N . LEU A 1 99 ? -5.852 18.234 13.727 1 97.62 99 LEU A N 1
ATOM 788 C CA . LEU A 1 99 ? -6.695 17.281 13.023 1 97.62 99 LEU A CA 1
ATOM 789 C C . LEU A 1 99 ? -6.934 17.719 11.586 1 97.62 99 LEU A C 1
ATOM 791 O O . LEU A 1 99 ? -6.891 16.891 10.664 1 97.62 99 LEU A O 1
ATOM 795 N N . THR A 1 100 ? -7.191 18.969 11.414 1 95.81 100 THR A N 1
ATOM 796 C CA . THR A 1 100 ? -7.449 19.516 10.086 1 95.81 100 THR A CA 1
ATOM 797 C C . THR A 1 100 ? -6.238 19.312 9.18 1 95.81 100 THR A C 1
ATOM 799 O O . THR A 1 100 ? -6.383 18.906 8.023 1 95.81 100 THR A O 1
ATOM 802 N N . GLU A 1 101 ? -5.102 19.578 9.703 1 95.69 101 GLU A N 1
ATOM 803 C CA . GLU A 1 101 ? -3.871 19.375 8.938 1 95.69 101 GLU A CA 1
ATOM 804 C C . GLU A 1 101 ? -3.65 17.906 8.609 1 95.69 101 GLU A C 1
ATOM 806 O O . GLU A 1 101 ? -3.303 17.562 7.477 1 95.69 101 GLU A O 1
ATOM 811 N N . LEU A 1 102 ? -3.881 17.062 9.633 1 97.88 102 LEU A N 1
ATOM 812 C CA . LEU A 1 102 ? -3.703 15.625 9.414 1 97.88 102 LEU A CA 1
ATOM 813 C C . LEU A 1 102 ? -4.641 15.117 8.32 1 97.88 102 LEU A C 1
ATOM 815 O O . LEU A 1 102 ? -4.227 14.359 7.445 1 97.88 102 LEU A O 1
ATOM 819 N N . GLN A 1 103 ? -5.836 15.602 8.367 1 96.44 103 GLN A N 1
ATOM 820 C CA . GLN A 1 103 ? -6.812 15.195 7.363 1 96.44 103 GLN A CA 1
ATOM 821 C C . GLN A 1 103 ? -6.387 15.648 5.969 1 96.44 103 GLN A C 1
ATOM 823 O O . GLN A 1 103 ? -6.555 14.906 4.992 1 96.44 103 GLN A O 1
ATOM 828 N N . GLY A 1 104 ? -5.926 16.844 5.91 1 93.75 104 GLY A N 1
ATOM 829 C CA . GLY A 1 104 ? -5.395 17.312 4.645 1 93.75 104 GLY A CA 1
ATOM 830 C C . GLY A 1 104 ? -4.238 16.469 4.129 1 93.75 104 GLY A C 1
ATOM 831 O O . GLY A 1 104 ? -4.168 16.172 2.938 1 93.75 104 GLY A O 1
ATOM 832 N N . LEU A 1 105 ? -3.344 16.109 5.035 1 95.94 105 LEU A N 1
ATOM 833 C CA . LEU A 1 105 ? -2.191 15.297 4.664 1 95.94 105 LEU A CA 1
ATOM 834 C C . LEU A 1 105 ? -2.629 13.906 4.207 1 95.94 105 LEU A C 1
ATOM 836 O O . LEU A 1 105 ? -2.115 13.383 3.217 1 95.94 105 LEU A O 1
ATOM 840 N N . ILE A 1 106 ? -3.561 13.336 4.934 1 96.25 106 ILE A N 1
ATOM 841 C CA . ILE A 1 106 ? -4.074 12.016 4.586 1 96.25 106 ILE A CA 1
ATOM 842 C C . ILE A 1 106 ? -4.711 12.062 3.197 1 96.25 106 ILE A C 1
ATOM 844 O O . ILE A 1 106 ? -4.438 11.195 2.357 1 96.25 106 ILE A O 1
ATOM 848 N N . SER A 1 107 ? -5.508 13.07 2.973 1 92.56 107 SER A N 1
ATOM 849 C CA . SER A 1 107 ? -6.121 13.234 1.659 1 92.56 107 SER A CA 1
ATOM 850 C C . SER A 1 107 ? -5.066 13.305 0.562 1 92.56 107 SER A C 1
ATOM 852 O O . SER A 1 107 ? -5.188 12.641 -0.469 1 92.56 107 SER A O 1
ATOM 854 N N . TYR A 1 108 ? -4.145 13.984 0.819 1 90 108 TYR A N 1
ATOM 855 C CA . TYR A 1 108 ? -3.057 14.141 -0.142 1 90 108 TYR A CA 1
ATOM 856 C C . TYR A 1 108 ? -2.367 12.805 -0.4 1 90 108 TYR A C 1
ATOM 858 O O . TYR A 1 108 ? -2.121 12.438 -1.552 1 90 108 TYR A O 1
ATOM 866 N N . MET A 1 109 ? -2.059 12.094 0.617 1 92.62 109 MET A N 1
ATOM 867 C CA . MET A 1 109 ? -1.289 10.859 0.506 1 92.62 109 MET A CA 1
ATOM 868 C C . MET A 1 109 ? -2.107 9.773 -0.179 1 92.62 109 MET A C 1
ATOM 870 O O . MET A 1 109 ? -1.562 8.961 -0.927 1 92.62 109 MET A O 1
ATOM 874 N N . TYR A 1 110 ? -3.402 9.797 0.015 1 91.75 110 TYR A N 1
ATOM 875 C CA . TYR A 1 110 ? -4.238 8.727 -0.505 1 91.75 110 TYR A CA 1
ATOM 876 C C . TYR A 1 110 ? -4.824 9.094 -1.863 1 91.75 110 TYR A C 1
ATOM 878 O O . TYR A 1 110 ? -5.188 8.219 -2.65 1 91.75 110 TYR A O 1
ATOM 886 N N . LYS A 1 111 ? -4.945 10.352 -2.104 1 87.94 111 LYS A N 1
ATOM 887 C CA . LYS A 1 111 ? -5.648 10.758 -3.316 1 87.94 111 LYS A CA 1
ATOM 888 C C . LYS A 1 111 ? -4.719 11.5 -4.27 1 87.94 111 LYS A C 1
ATOM 890 O O . LYS A 1 111 ? -5.051 11.711 -5.438 1 87.94 111 LYS A O 1
ATOM 895 N N . GLY A 1 112 ? -3.637 11.867 -3.768 1 83.38 112 GLY A N 1
ATOM 896 C CA . GLY A 1 112 ? -2.742 12.688 -4.57 1 83.38 112 GLY A CA 1
ATOM 897 C C . GLY A 1 112 ? -3.148 14.148 -4.621 1 83.38 112 GLY A C 1
ATOM 898 O O . GLY A 1 112 ? -2.574 14.93 -5.379 1 83.38 112 GLY A O 1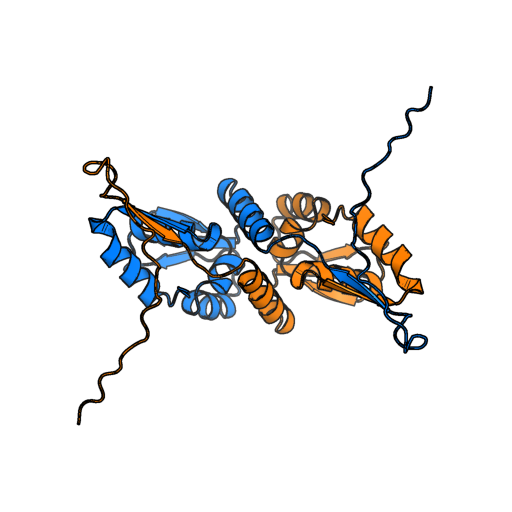
ATOM 899 N N . GLU A 1 113 ? -4.207 14.43 -3.896 1 82.81 113 GLU A N 1
ATOM 900 C CA . GLU A 1 113 ? -4.688 15.805 -3.863 1 82.81 113 GLU A CA 1
ATOM 901 C C . GLU A 1 113 ? -5.418 16.109 -2.559 1 82.81 113 GLU A C 1
ATOM 903 O O . GLU A 1 113 ? -5.809 15.188 -1.835 1 82.81 113 GLU A O 1
ATOM 908 N N . THR A 1 114 ? -5.438 17.438 -2.221 1 88 114 THR A N 1
ATOM 909 C CA . THR A 1 114 ? -6.223 17.844 -1.062 1 88 114 THR A CA 1
ATOM 910 C C . THR A 1 114 ? -6.746 19.266 -1.245 1 88 114 THR A C 1
ATOM 912 O O . THR A 1 114 ? -6.129 20.078 -1.941 1 88 114 THR A O 1
ATOM 915 N N . LEU A 1 115 ? -7.945 19.5 -0.749 1 84.25 115 LEU A N 1
ATOM 916 C CA . LEU A 1 115 ? -8.555 20.828 -0.683 1 84.25 115 LEU A CA 1
ATOM 917 C C . LEU A 1 115 ? -8.406 21.422 0.712 1 84.25 115 LEU A C 1
ATOM 919 O O . LEU A 1 115 ? -8.766 20.797 1.706 1 84.25 115 LEU A O 1
ATOM 923 N N . VAL A 1 116 ? -7.773 22.578 0.7 1 86.19 116 VAL A N 1
ATOM 924 C CA . VAL A 1 116 ? -7.535 23.188 2 1 86.19 116 VAL A CA 1
ATOM 925 C C . VAL A 1 116 ? -7.961 24.656 1.964 1 86.19 116 VAL A C 1
ATOM 927 O O . VAL A 1 116 ? -7.809 25.328 0.941 1 86.19 116 VAL A O 1
ATOM 930 N N . LYS A 1 117 ? -8.578 25.094 3.047 1 86.5 117 LYS A N 1
ATOM 931 C CA . LYS A 1 117 ? -8.852 26.531 3.162 1 86.5 117 LYS A CA 1
ATOM 932 C C . LYS A 1 117 ? -7.555 27.328 3.148 1 86.5 117 LYS A C 1
ATOM 934 O O . LYS A 1 117 ? -6.551 26.922 3.727 1 86.5 117 LYS A O 1
ATOM 939 N N . SER A 1 118 ? -7.641 28.5 2.598 1 84.44 118 SER A N 1
ATOM 940 C CA . SER A 1 118 ? -6.461 29.344 2.432 1 84.44 118 SER A CA 1
ATOM 941 C C . SER A 1 118 ? -5.766 29.578 3.766 1 84.44 118 SER A C 1
ATOM 943 O O . SER A 1 118 ? -4.535 29.578 3.84 1 84.44 118 SER A O 1
ATOM 945 N N . HIS A 1 119 ? -6.496 29.797 4.75 1 89.31 119 HIS A N 1
ATOM 946 C CA . HIS A 1 119 ? -5.895 30.141 6.035 1 89.31 119 HIS A CA 1
ATOM 947 C C . HIS A 1 119 ? -5.285 28.922 6.707 1 89.31 119 HIS A C 1
ATOM 949 O O . HIS A 1 119 ? -4.52 29.062 7.668 1 89.31 119 HIS A O 1
ATOM 955 N N . ASN A 1 120 ? -5.57 27.734 6.223 1 89.75 120 ASN A N 1
ATOM 956 C CA . ASN A 1 120 ? -5.008 26.5 6.766 1 89.75 120 ASN A CA 1
ATOM 957 C C . ASN A 1 120 ? -3.777 26.062 5.984 1 89.75 120 ASN A C 1
ATOM 959 O O . ASN A 1 120 ? -3.062 25.156 6.41 1 89.75 120 ASN A O 1
ATOM 963 N N . LEU A 1 121 ? -3.482 26.688 4.918 1 89.5 121 LEU A N 1
ATOM 964 C CA . LEU A 1 121 ? -2.449 26.25 3.994 1 89.5 121 LEU A CA 1
ATOM 965 C C . LEU A 1 121 ? -1.072 26.297 4.648 1 89.5 121 LEU A C 1
ATOM 967 O O . LEU A 1 121 ? -0.31 25.328 4.582 1 89.5 121 LEU A O 1
ATOM 971 N N . PRO A 1 122 ? -0.761 27.391 5.34 1 92.44 122 PRO A N 1
ATOM 972 C CA . PRO A 1 122 ? 0.571 27.438 5.949 1 92.44 122 PRO A CA 1
ATOM 973 C C . PRO A 1 122 ? 0.797 26.312 6.953 1 92.44 122 PRO A C 1
ATOM 975 O O . PRO A 1 122 ? 1.878 25.719 6.992 1 92.44 122 PRO A O 1
ATOM 978 N N . GLY A 1 123 ? -0.192 26.047 7.77 1 93.56 123 GLY A N 1
ATOM 979 C CA . GLY A 1 123 ? -0.087 24.953 8.727 1 93.56 123 GLY A CA 1
ATOM 980 C C . GLY A 1 123 ? 0.072 23.594 8.078 1 93.56 123 GLY A C 1
ATOM 981 O O . GLY A 1 123 ? 0.868 22.781 8.531 1 93.56 123 GLY A O 1
ATOM 982 N N . LEU A 1 124 ? -0.627 23.453 7.035 1 92.5 124 LEU A N 1
ATOM 983 C CA . LEU A 1 124 ? -0.542 22.188 6.301 1 92.5 124 LEU A CA 1
ATOM 984 C C . LEU A 1 124 ? 0.85 22 5.707 1 92.5 124 LEU A C 1
ATOM 986 O O . LEU A 1 124 ? 1.43 20.922 5.805 1 92.5 124 LEU A O 1
ATOM 990 N N . LEU A 1 125 ? 1.378 23.016 5.156 1 91.81 125 LEU A N 1
ATOM 991 C CA . LEU A 1 125 ? 2.701 22.953 4.547 1 91.81 125 LEU A CA 1
ATOM 992 C C . LEU A 1 125 ? 3.775 22.719 5.605 1 91.81 125 LEU A C 1
ATOM 994 O O . LEU A 1 125 ? 4.727 21.969 5.371 1 91.81 125 LEU A O 1
ATOM 998 N N . ARG A 1 126 ? 3.592 23.297 6.676 1 95.12 126 ARG A N 1
ATOM 999 C CA . ARG A 1 126 ? 4.516 23.078 7.781 1 95.12 126 ARG A CA 1
ATOM 1000 C C . ARG A 1 126 ? 4.5 21.625 8.234 1 95.12 126 ARG A C 1
ATOM 1002 O O . ARG A 1 126 ? 5.555 21.016 8.414 1 95.12 126 ARG A O 1
ATOM 1009 N N . ALA A 1 127 ? 3.357 21.141 8.445 1 95.5 127 ALA A N 1
ATOM 1010 C CA . ALA A 1 127 ? 3.213 19.75 8.852 1 95.5 127 ALA A CA 1
ATOM 1011 C C . ALA A 1 127 ? 3.818 18.812 7.809 1 95.5 127 ALA A C 1
ATOM 1013 O O . ALA A 1 127 ? 4.496 17.844 8.156 1 95.5 127 ALA A O 1
ATOM 1014 N N . ALA A 1 128 ? 3.561 19.109 6.57 1 95 128 ALA A N 1
ATOM 1015 C CA . ALA A 1 128 ? 4.113 18.312 5.48 1 95 128 ALA A CA 1
ATOM 1016 C C . ALA A 1 128 ? 5.637 18.328 5.504 1 95 128 ALA A C 1
ATOM 1018 O O . ALA A 1 128 ? 6.281 17.297 5.312 1 95 128 ALA A O 1
ATOM 1019 N N . THR A 1 129 ? 6.16 19.484 5.723 1 94.19 129 THR A N 1
ATOM 1020 C CA . THR A 1 129 ? 7.609 19.641 5.809 1 94.19 129 THR A CA 1
ATOM 1021 C C . THR A 1 129 ? 8.172 18.859 6.996 1 94.19 129 THR A C 1
ATOM 1023 O O . THR A 1 129 ? 9.164 18.141 6.859 1 94.19 129 THR A O 1
ATOM 1026 N N . GLN A 1 130 ? 7.527 19 8.062 1 94.81 130 GLN A N 1
ATOM 1027 C CA . GLN A 1 130 ? 7.961 18.312 9.273 1 94.81 130 GLN A CA 1
ATOM 1028 C C . GLN A 1 130 ? 7.988 16.812 9.07 1 94.81 130 GLN A C 1
ATOM 1030 O O . GLN A 1 130 ? 8.891 16.125 9.562 1 94.81 130 GLN A O 1
ATOM 1035 N N . LEU A 1 131 ? 7.039 16.375 8.375 1 95.5 131 LEU A N 1
ATOM 1036 C CA . LEU A 1 131 ? 6.91 14.93 8.18 1 95.5 131 LEU A CA 1
ATOM 1037 C C . LEU A 1 131 ? 7.645 14.477 6.922 1 95.5 131 LEU A C 1
ATOM 1039 O O . LEU A 1 131 ? 7.598 13.297 6.559 1 95.5 131 LEU A O 1
ATOM 1043 N N . LYS A 1 132 ? 8.289 15.438 6.227 1 95.44 132 LYS A N 1
ATOM 1044 C CA . LYS A 1 132 ? 9.086 15.172 5.031 1 95.44 132 LYS A CA 1
ATOM 1045 C C . LYS A 1 132 ? 8.258 14.477 3.959 1 95.44 132 LYS A C 1
ATOM 1047 O O . LYS A 1 132 ? 8.672 13.453 3.416 1 95.44 132 LYS A O 1
ATOM 1052 N N . ILE A 1 133 ? 7.09 15 3.84 1 93.12 133 ILE A N 1
ATOM 1053 C CA . ILE A 1 133 ? 6.211 14.484 2.801 1 93.12 133 ILE A CA 1
ATOM 1054 C C . ILE A 1 133 ? 6.695 14.945 1.43 1 93.12 133 ILE A C 1
ATOM 1056 O O . ILE A 1 133 ? 7.023 16.125 1.245 1 93.12 133 ILE A O 1
ATOM 1060 N N . LYS A 1 134 ? 6.816 13.891 0.586 1 75.44 134 LYS A N 1
ATOM 1061 C CA . LYS A 1 134 ? 7.363 14.148 -0.743 1 75.44 134 LYS A CA 1
ATOM 1062 C C . LYS A 1 134 ? 6.352 14.883 -1.619 1 75.44 134 LYS A C 1
ATOM 1064 O O . LYS A 1 134 ? 5.191 14.477 -1.707 1 75.44 134 LYS A O 1
ATOM 1069 N N . GLY A 1 135 ? 6.461 16.188 -1.82 1 63.06 135 GLY A N 1
ATOM 1070 C CA . GLY A 1 135 ? 5.641 17.078 -2.633 1 63.06 135 GLY A CA 1
ATOM 1071 C C . GLY A 1 135 ? 6.148 17.219 -4.055 1 63.06 135 GLY A C 1
ATOM 1072 O O . GLY A 1 135 ? 7.359 17.188 -4.293 1 63.06 135 GLY A O 1
ATOM 1073 N N . LYS A 1 136 ? 5.895 16.297 -5.16 1 47.59 136 LYS A N 1
ATOM 1074 C CA . LYS A 1 136 ? 6.395 16.891 -6.391 1 47.59 136 LYS A CA 1
ATOM 1075 C C . LYS A 1 136 ? 5.418 17.938 -6.93 1 47.59 136 LYS A C 1
ATOM 1077 O O . LYS A 1 136 ? 4.211 17.844 -6.711 1 47.59 136 LYS A O 1
ATOM 1082 N N . MET B 1 1 ? 30.078 34.344 4.895 1 25.34 1 MET B N 1
ATOM 1083 C CA . MET B 1 1 ? 29.547 34.125 3.551 1 25.34 1 MET B CA 1
ATOM 1084 C C . MET B 1 1 ? 28.406 33.125 3.564 1 25.34 1 MET B C 1
ATOM 1086 O O . MET B 1 1 ? 28.609 31.938 3.844 1 25.34 1 MET B O 1
ATOM 1090 N N . LEU B 1 2 ? 27.188 33.438 4.102 1 28 2 LEU B N 1
ATOM 1091 C CA . LEU B 1 2 ? 26.016 32.688 4.527 1 28 2 LEU B CA 1
ATOM 1092 C C . LEU B 1 2 ? 25.266 32.125 3.322 1 28 2 LEU B C 1
ATOM 1094 O O . LEU B 1 2 ? 24.734 32.875 2.51 1 28 2 LEU B O 1
ATOM 1098 N N . ARG B 1 3 ? 25.734 30.969 2.721 1 29.38 3 ARG B N 1
ATOM 1099 C CA . ARG B 1 3 ? 25.172 30.359 1.523 1 29.38 3 ARG B CA 1
ATOM 1100 C C . ARG B 1 3 ? 23.672 30.141 1.671 1 29.38 3 ARG B C 1
ATOM 1102 O O . ARG B 1 3 ? 23.203 29.688 2.721 1 29.38 3 ARG B O 1
ATOM 1109 N N . HIS B 1 4 ? 22.828 30.953 0.908 1 29.27 4 HIS B N 1
ATOM 1110 C CA . HIS B 1 4 ? 21.391 30.938 0.743 1 29.27 4 HIS B CA 1
ATOM 1111 C C . HIS B 1 4 ? 20.891 29.562 0.34 1 29.27 4 HIS B C 1
ATOM 1113 O O . HIS B 1 4 ? 21.281 29.031 -0.705 1 29.27 4 HIS B O 1
ATOM 1119 N N . LEU B 1 5 ? 20.75 28.672 1.228 1 28.16 5 LEU B N 1
ATOM 1120 C CA . LEU B 1 5 ? 20.156 27.359 1.015 1 28.16 5 LEU B CA 1
ATOM 1121 C C . LEU B 1 5 ? 18.812 27.484 0.306 1 28.16 5 LEU B C 1
ATOM 1123 O O . LEU B 1 5 ? 17.828 27.938 0.902 1 28.16 5 LEU B O 1
ATOM 1127 N N . ARG B 1 6 ? 18.766 27.875 -1.032 1 29.17 6 ARG B N 1
ATOM 1128 C CA . ARG B 1 6 ? 17.594 27.938 -1.886 1 29.17 6 ARG B CA 1
ATOM 1129 C C . ARG B 1 6 ? 16.844 26.594 -1.888 1 29.17 6 ARG B C 1
ATOM 1131 O O . ARG B 1 6 ? 17.328 25.625 -2.461 1 29.17 6 ARG B O 1
ATOM 1138 N N . GLY B 1 7 ? 16.406 26.203 -0.815 1 30.98 7 GLY B N 1
ATOM 1139 C CA . GLY B 1 7 ?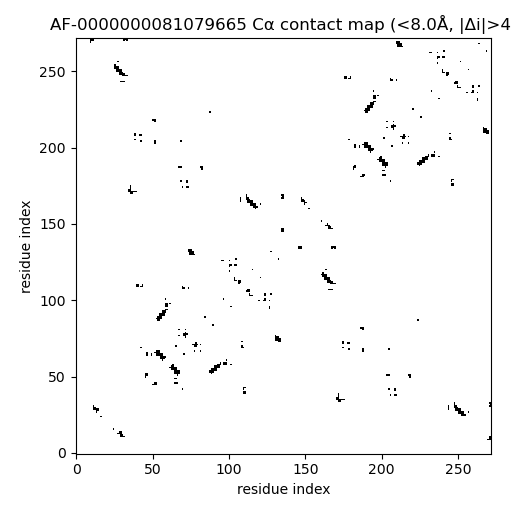 15.672 24.953 -0.715 1 30.98 7 GLY B CA 1
ATOM 1140 C C . GLY B 1 7 ? 14.57 24.828 -1.747 1 30.98 7 GLY B C 1
ATOM 1141 O O . GLY B 1 7 ? 13.805 25.766 -1.965 1 30.98 7 GLY B O 1
ATOM 1142 N N . LYS B 1 8 ? 14.812 24.109 -2.881 1 33.47 8 LYS B N 1
ATOM 1143 C CA . LYS B 1 8 ? 13.836 23.734 -3.9 1 33.47 8 LYS B CA 1
ATOM 1144 C C . LYS B 1 8 ? 12.5 23.359 -3.268 1 33.47 8 LYS B C 1
ATOM 1146 O O . LYS B 1 8 ? 12.406 22.344 -2.564 1 33.47 8 LYS B O 1
ATOM 1151 N N . HIS B 1 9 ? 11.664 24.375 -2.883 1 32.75 9 HIS B N 1
ATOM 1152 C CA . HIS B 1 9 ? 10.305 24.156 -2.393 1 32.75 9 HIS B CA 1
ATOM 1153 C C . HIS B 1 9 ? 9.484 23.344 -3.387 1 32.75 9 HIS B C 1
ATOM 1155 O O . HIS B 1 9 ? 9.664 23.484 -4.598 1 32.75 9 HIS B O 1
ATOM 1161 N N . PRO B 1 10 ? 8.961 22.25 -3.104 1 35.59 10 PRO B N 1
ATOM 1162 C CA . PRO B 1 10 ? 8.102 21.5 -4.02 1 35.59 10 PRO B CA 1
ATOM 1163 C C . PRO B 1 10 ? 7.074 22.375 -4.734 1 35.59 10 PRO B C 1
ATOM 1165 O O . PRO B 1 10 ? 6.543 23.312 -4.141 1 35.59 10 PRO B O 1
ATOM 1168 N N . ASP B 1 11 ? 7.246 22.594 -6.055 1 36.94 11 ASP B N 1
ATOM 1169 C CA . ASP B 1 11 ? 6.316 23.344 -6.891 1 36.94 11 ASP B CA 1
ATOM 1170 C C . ASP B 1 11 ? 4.898 22.781 -6.781 1 36.94 11 ASP B C 1
ATOM 1172 O O . ASP B 1 11 ? 4.605 21.719 -7.316 1 36.94 11 ASP B O 1
ATOM 1176 N N . LEU B 1 12 ? 4.203 22.812 -5.656 1 40.75 12 LEU B N 1
ATOM 1177 C CA . LEU B 1 12 ? 2.758 22.609 -5.633 1 40.75 12 LEU B CA 1
ATOM 1178 C C . LEU B 1 12 ? 2.07 23.5 -6.668 1 40.75 12 LEU B C 1
ATOM 1180 O O . LEU B 1 12 ? 2.166 24.719 -6.605 1 40.75 12 LEU B O 1
ATOM 1184 N N . LYS B 1 13 ? 2.109 22.938 -7.863 1 40.81 13 LYS B N 1
ATOM 1185 C CA . LYS B 1 13 ? 1.422 23.734 -8.867 1 40.81 13 LYS B CA 1
ATOM 1186 C C . LYS B 1 13 ? 0.036 24.156 -8.375 1 40.81 13 LYS B C 1
ATOM 1188 O O . LYS B 1 13 ? -0.79 23.297 -8.047 1 40.81 13 LYS B O 1
ATOM 1193 N N . LEU B 1 14 ? -0.201 25.438 -8.008 1 39.31 14 LEU B N 1
ATOM 1194 C CA . LEU B 1 14 ? -1.492 26.094 -7.797 1 39.31 14 LEU B CA 1
ATOM 1195 C C . LEU B 1 14 ? -2.297 26.125 -9.094 1 39.31 14 LEU B C 1
ATOM 1197 O O . LEU B 1 14 ? -1.865 26.719 -10.086 1 39.31 14 LEU B O 1
ATOM 1201 N N . GLY B 1 15 ? -3.064 25.109 -9.461 1 39.22 15 GLY B N 1
ATOM 1202 C CA . GLY B 1 15 ? -3.941 25.25 -10.609 1 39.22 15 GLY B CA 1
ATOM 1203 C C . GLY B 1 15 ? -4.562 26.641 -10.719 1 39.22 15 GLY B C 1
ATOM 1204 O O . GLY B 1 15 ? -4.664 27.359 -9.727 1 39.22 15 GLY B O 1
ATOM 1205 N N . ASP B 1 16 ? -4.664 27.172 -11.969 1 36.34 16 ASP B N 1
ATOM 1206 C CA . ASP B 1 16 ? -5.133 28.469 -12.414 1 36.34 16 ASP B CA 1
ATOM 1207 C C . ASP B 1 16 ? -6.582 28.719 -11.992 1 36.34 16 ASP B C 1
ATOM 1209 O O . ASP B 1 16 ? -7.469 27.922 -12.328 1 36.34 16 ASP B O 1
ATOM 1213 N N . LEU B 1 17 ? -6.895 29.547 -10.953 1 37.03 17 LEU B N 1
ATOM 1214 C CA . LEU B 1 17 ? -8.164 30.094 -10.492 1 37.03 17 LEU B CA 1
ATOM 1215 C C . LEU B 1 17 ? -8.797 30.969 -11.562 1 37.03 17 LEU B C 1
ATOM 1217 O O . LEU B 1 17 ? -8.273 32.031 -11.891 1 37.03 17 LEU B O 1
ATOM 1221 N N . GLN B 1 18 ? -9.5 30.484 -12.508 1 33.44 18 GLN B N 1
ATOM 1222 C CA . GLN B 1 18 ? -10.312 31.391 -13.312 1 33.44 18 GLN B CA 1
ATOM 1223 C C . GLN B 1 18 ? -11.281 32.188 -12.445 1 33.44 18 GLN B C 1
ATOM 1225 O O . GLN B 1 18 ? -11.625 31.766 -11.336 1 33.44 18 GLN B O 1
ATOM 1230 N N . GLY B 1 19 ? -12.359 33.219 -12.93 1 33.47 19 GLY B N 1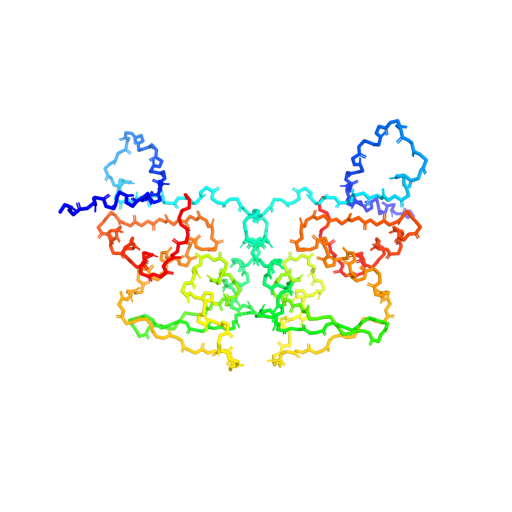
ATOM 1231 C CA . GLY B 1 19 ? -13.148 34.375 -12.586 1 33.47 19 GLY B CA 1
ATOM 1232 C C . GLY B 1 19 ? -14.211 34.094 -11.539 1 33.47 19 GLY B C 1
ATOM 1233 O O . GLY B 1 19 ? -14.648 35 -10.828 1 33.47 19 GLY B O 1
ATOM 1234 N N . ASP B 1 20 ? -15.43 33.531 -11.789 1 39.09 20 ASP B N 1
ATOM 1235 C CA . ASP B 1 20 ? -16.641 33.688 -11 1 39.09 20 ASP B CA 1
ATOM 1236 C C . ASP B 1 20 ? -16.406 33.312 -9.539 1 39.09 20 ASP B C 1
ATOM 1238 O O . ASP B 1 20 ? -16.188 32.156 -9.211 1 39.09 20 ASP B O 1
ATOM 1242 N N . GLN B 1 21 ? -15.641 34.125 -8.625 1 35.72 21 GLN B N 1
ATOM 1243 C CA . GLN B 1 21 ? -14.414 34.562 -7.965 1 35.72 21 GLN B CA 1
ATOM 1244 C C . GLN B 1 21 ? -14.43 34.188 -6.484 1 35.72 21 GLN B C 1
ATOM 1246 O O . GLN B 1 21 ? -13.391 33.844 -5.918 1 35.72 21 GLN B O 1
ATOM 1251 N N . THR B 1 22 ? -15.258 34.812 -5.523 1 35.94 22 THR B N 1
ATOM 1252 C CA . THR B 1 22 ? -15.234 35.312 -4.16 1 35.94 22 THR B CA 1
ATOM 1253 C C . THR B 1 22 ? -15.203 34.156 -3.152 1 35.94 22 THR B C 1
ATOM 1255 O O . THR B 1 22 ? -14.445 34.219 -2.18 1 35.94 22 THR B O 1
ATOM 1258 N N . ARG B 1 23 ? -16.359 33.469 -2.992 1 39.69 23 ARG B N 1
ATOM 1259 C CA . ARG B 1 23 ? -16.594 32.438 -1.986 1 39.69 23 ARG B CA 1
ATOM 1260 C C . ARG B 1 23 ? -15.672 31.234 -2.197 1 39.69 23 ARG B C 1
ATOM 1262 O O . ARG B 1 23 ? -15.523 30.391 -1.312 1 39.69 23 ARG B O 1
ATOM 1269 N N . LYS B 1 24 ? -15.391 30.75 -3.408 1 42.47 24 LYS B N 1
ATOM 1270 C CA . LYS B 1 24 ? -14.805 29.594 -4.082 1 42.47 24 LYS B CA 1
ATOM 1271 C C . LYS B 1 24 ? -13.289 29.562 -3.887 1 42.47 24 LYS B C 1
ATOM 1273 O O . LYS B 1 24 ? -12.641 28.562 -4.23 1 42.47 24 LYS B O 1
ATOM 1278 N N . LEU B 1 25 ? -12.672 30.781 -3.715 1 41.78 25 LEU B N 1
ATOM 1279 C CA . LEU B 1 25 ? -11.258 31.141 -3.607 1 41.78 25 LEU B CA 1
ATOM 1280 C C . LEU B 1 25 ? -10.641 30.547 -2.34 1 41.78 25 LEU B C 1
ATOM 1282 O O . LEU B 1 25 ? -9.422 30.469 -2.221 1 41.78 25 LEU B O 1
ATOM 1286 N N . ASN B 1 26 ? -11.445 30.484 -1.368 1 56.34 26 ASN B N 1
ATOM 1287 C CA . ASN B 1 26 ? -10.844 30.281 -0.054 1 56.34 26 ASN B CA 1
ATOM 1288 C C . ASN B 1 26 ? -10.273 28.859 0.091 1 56.34 26 ASN B C 1
ATOM 1290 O O . ASN B 1 26 ? -9.961 28.438 1.201 1 56.34 26 ASN B O 1
ATOM 1294 N N . ARG B 1 27 ? -10.531 28.109 -1.108 1 50.06 27 ARG B N 1
ATOM 1295 C CA . ARG B 1 27 ? -9.953 26.766 -0.978 1 50.06 27 ARG B CA 1
ATOM 1296 C C . ARG B 1 27 ? -8.891 26.531 -2.041 1 50.06 27 ARG B C 1
ATOM 1298 O O . ARG B 1 27 ? -9.016 27 -3.174 1 50.06 27 ARG B O 1
ATOM 1305 N N . LEU B 1 28 ? -7.633 26.188 -1.783 1 54.09 28 LEU B N 1
ATOM 1306 C CA . LEU B 1 28 ? -6.508 25.812 -2.631 1 54.09 28 LEU B CA 1
ATOM 1307 C C . LEU B 1 28 ? -6.48 24.297 -2.844 1 54.09 28 LEU B C 1
ATOM 1309 O O . LEU B 1 28 ? -6.688 23.531 -1.901 1 54.09 28 LEU B O 1
ATOM 1313 N N . HIS B 1 29 ? -6.594 23.844 -4.125 1 57.31 29 HIS B N 1
ATOM 1314 C CA . HIS B 1 29 ? -6.43 22.438 -4.492 1 57.31 29 HIS B CA 1
ATOM 1315 C C . HIS B 1 29 ? -4.957 22.109 -4.719 1 57.31 29 HIS B C 1
ATOM 1317 O O . HIS B 1 29 ? -4.312 22.672 -5.602 1 57.31 29 HIS B O 1
ATOM 1323 N N . LEU B 1 30 ? -4.312 21.344 -3.834 1 61.53 30 LEU B N 1
ATOM 1324 C CA . LEU B 1 30 ? -2.943 20.859 -3.963 1 61.53 30 LEU B CA 1
ATOM 1325 C C . LEU B 1 30 ? -2.926 19.453 -4.578 1 61.53 30 LEU B C 1
ATOM 1327 O O . LEU B 1 30 ? -3.646 18.562 -4.121 1 61.53 30 LEU B O 1
ATOM 1331 N N . ARG B 1 31 ? -2.363 19.234 -5.809 1 57.81 31 ARG B N 1
ATOM 1332 C CA . ARG B 1 31 ? -2.283 17.953 -6.488 1 57.81 31 ARG B CA 1
ATOM 1333 C C . ARG B 1 31 ? -0.833 17.531 -6.715 1 57.81 31 ARG B C 1
ATOM 1335 O O . ARG B 1 31 ? 0.019 18.375 -7.008 1 57.81 31 ARG B O 1
ATOM 1342 N N . SER B 1 32 ? -0.53 16.406 -6.234 1 55.72 32 SER B N 1
ATOM 1343 C CA . SER B 1 32 ? 0.793 15.859 -6.512 1 55.72 32 SER B CA 1
ATOM 1344 C C . SER B 1 32 ? 0.942 15.492 -7.984 1 55.72 32 SER B C 1
ATOM 1346 O O . SER B 1 32 ? -0.027 15.086 -8.633 1 55.72 32 SER B O 1
ATOM 1348 N N . SER B 1 33 ? 1.898 16.031 -8.633 1 46.97 33 SER B N 1
ATOM 1349 C CA . SER B 1 33 ? 2.221 15.547 -9.969 1 46.97 33 SER B CA 1
ATOM 1350 C C . SER B 1 33 ? 2.666 14.086 -9.938 1 46.97 33 SER B C 1
ATOM 1352 O O . SER B 1 33 ? 3.02 13.516 -10.969 1 46.97 33 SER B O 1
ATOM 1354 N N . ASN B 1 34 ? 2.883 13.664 -8.758 1 47.28 34 ASN B N 1
ATOM 1355 C CA . ASN B 1 34 ? 3.592 12.391 -8.625 1 47.28 34 ASN B CA 1
ATOM 1356 C C . ASN B 1 34 ? 2.686 11.211 -8.945 1 47.28 34 ASN B C 1
ATOM 1358 O O . ASN B 1 34 ? 1.618 11.062 -8.352 1 47.28 34 ASN B O 1
ATOM 1362 N N . SER B 1 35 ? 2.934 10.641 -10.133 1 48.22 35 SER B N 1
ATOM 1363 C CA . SER B 1 35 ? 2.324 9.484 -10.797 1 48.22 35 SER B CA 1
ATOM 1364 C C . SER B 1 35 ? 2.295 8.273 -9.875 1 48.22 35 SER B C 1
ATOM 1366 O O . SER B 1 35 ? 3.117 8.156 -8.961 1 48.22 35 SER B O 1
ATOM 1368 N N . GLU B 1 36 ? 1.093 7.641 -9.734 1 51.41 36 GLU B N 1
ATOM 1369 C CA . GLU B 1 36 ? 0.88 6.277 -9.258 1 51.41 36 GLU B CA 1
ATOM 1370 C C . GLU B 1 36 ? 2.17 5.465 -9.312 1 51.41 36 GLU B C 1
ATOM 1372 O O . GLU B 1 36 ? 2.445 4.664 -8.422 1 51.41 36 GLU B O 1
ATOM 1377 N N . THR B 1 37 ? 3.031 5.73 -10.266 1 58.06 37 THR B N 1
ATOM 1378 C CA . THR B 1 37 ? 4.27 5.004 -10.516 1 58.06 37 THR B CA 1
ATOM 1379 C C . THR B 1 37 ? 5.227 5.137 -9.336 1 58.06 37 THR B C 1
ATOM 1381 O O . THR B 1 37 ? 5.957 4.199 -9.008 1 58.06 37 THR B O 1
ATOM 1384 N N . ARG B 1 38 ? 4.984 6.137 -8.586 1 70.25 38 ARG B N 1
ATOM 1385 C CA . ARG B 1 38 ? 5.957 6.344 -7.52 1 70.25 38 ARG B CA 1
ATOM 1386 C C . ARG B 1 38 ? 5.605 5.508 -6.293 1 70.25 38 ARG B C 1
ATOM 1388 O O . ARG B 1 38 ? 6.484 4.906 -5.672 1 70.25 38 ARG B O 1
ATOM 1395 N N . PHE B 1 39 ? 4.352 5.254 -6.152 1 82.62 39 PHE B N 1
ATOM 1396 C CA . PHE B 1 39 ? 3.91 4.496 -4.988 1 82.62 39 PHE B CA 1
ATOM 1397 C C . PHE B 1 39 ? 4.371 3.047 -5.078 1 82.62 39 PHE B C 1
ATOM 1399 O O . PHE B 1 39 ? 5 2.531 -4.152 1 82.62 39 PHE B O 1
ATOM 1406 N N . LEU B 1 40 ? 4.148 2.48 -6.191 1 87.12 40 LEU B N 1
ATOM 1407 C CA . LEU B 1 40 ? 4.477 1.067 -6.352 1 87.12 40 LEU B CA 1
ATOM 1408 C C . LEU B 1 40 ? 5.988 0.854 -6.336 1 87.12 40 LEU B C 1
ATOM 1410 O O . LEU B 1 40 ? 6.465 -0.172 -5.844 1 87.12 40 LEU B O 1
ATOM 1414 N N . SER B 1 41 ? 6.645 1.858 -6.844 1 89.75 41 SER B N 1
ATOM 1415 C CA . SER B 1 41 ? 8.102 1.735 -6.844 1 89.75 41 SER B CA 1
ATOM 1416 C C . SER B 1 41 ? 8.656 1.716 -5.422 1 89.75 41 SER B C 1
ATOM 1418 O O . SER B 1 41 ? 9.609 0.992 -5.133 1 89.75 41 SER B O 1
ATOM 1420 N N . ILE B 1 42 ? 8.055 2.486 -4.637 1 92 42 ILE B N 1
ATOM 1421 C CA . ILE B 1 42 ? 8.5 2.506 -3.248 1 92 42 ILE B CA 1
ATOM 1422 C C . ILE B 1 42 ? 8.102 1.206 -2.555 1 92 42 ILE B C 1
ATOM 1424 O O . ILE B 1 42 ? 8.898 0.608 -1.829 1 92 42 ILE B O 1
ATOM 1428 N N . CYS B 1 43 ? 6.898 0.74 -2.803 1 95.19 43 CYS B N 1
ATOM 1429 C CA . CYS B 1 43 ? 6.484 -0.543 -2.244 1 95.19 43 CYS B CA 1
ATOM 1430 C C . CYS B 1 43 ? 7.418 -1.66 -2.691 1 95.19 43 CYS B C 1
ATOM 1432 O O . CYS B 1 43 ? 7.766 -2.541 -1.902 1 95.19 43 CYS B O 1
ATOM 1434 N N . GLU B 1 44 ? 7.789 -1.607 -3.963 1 95.12 44 GLU B N 1
ATOM 1435 C CA . GLU B 1 44 ? 8.719 -2.602 -4.488 1 95.12 44 GLU B CA 1
ATOM 1436 C C . GLU B 1 44 ? 10.055 -2.547 -3.752 1 95.12 44 GLU B C 1
ATOM 1438 O O . GLU B 1 44 ? 10.625 -3.586 -3.412 1 95.12 44 GLU B O 1
ATOM 1443 N N . ARG B 1 45 ? 10.523 -1.356 -3.568 1 96.25 45 ARG B N 1
ATOM 1444 C CA . ARG B 1 45 ? 11.773 -1.187 -2.836 1 96.25 45 ARG B CA 1
ATOM 1445 C C . ARG B 1 45 ? 11.656 -1.735 -1.417 1 96.25 45 ARG B C 1
ATOM 1447 O O . ARG B 1 45 ? 12.547 -2.441 -0.943 1 96.25 45 ARG B O 1
ATOM 1454 N N . LEU B 1 46 ? 10.594 -1.41 -0.755 1 97 46 LEU B N 1
ATOM 1455 C CA . LEU B 1 46 ? 10.375 -1.899 0.601 1 97 46 LEU B CA 1
ATOM 1456 C C . LEU B 1 46 ? 10.297 -3.422 0.624 1 97 46 LEU B C 1
ATOM 1458 O O . LEU B 1 46 ? 10.844 -4.059 1.529 1 97 46 LEU B O 1
ATOM 1462 N N . LEU B 1 47 ? 9.656 -3.99 -0.38 1 97.62 47 LEU B N 1
ATOM 1463 C CA . LEU B 1 47 ? 9.555 -5.441 -0.483 1 97.62 47 LEU B CA 1
ATOM 1464 C C . LEU B 1 47 ? 10.938 -6.074 -0.629 1 97.62 47 LEU B C 1
ATOM 1466 O O . LEU B 1 47 ? 11.258 -7.047 0.058 1 97.62 47 LEU B O 1
ATOM 1470 N N . ARG B 1 48 ? 11.688 -5.5 -1.492 1 96.5 48 ARG B N 1
ATOM 1471 C CA . ARG B 1 48 ? 13.016 -6.027 -1.767 1 96.5 48 ARG B CA 1
ATOM 1472 C C . ARG B 1 48 ? 13.867 -6.047 -0.503 1 96.5 48 ARG B C 1
ATOM 1474 O O . ARG B 1 48 ? 14.766 -6.883 -0.366 1 96.5 48 ARG B O 1
ATOM 1481 N N . HIS B 1 49 ? 13.555 -5.172 0.421 1 96.31 49 HIS B N 1
ATOM 1482 C CA . HIS B 1 49 ? 14.32 -5.086 1.663 1 96.31 49 HIS B CA 1
ATOM 1483 C C . HIS B 1 49 ? 13.547 -5.703 2.824 1 96.31 49 HIS B C 1
ATOM 1485 O O . HIS B 1 49 ? 13.93 -5.539 3.986 1 96.31 49 HIS B O 1
ATOM 1491 N N . ASN B 1 50 ? 12.461 -6.414 2.508 1 96.25 50 ASN B N 1
ATOM 1492 C CA . ASN B 1 50 ? 11.617 -7.07 3.5 1 96.25 50 ASN B CA 1
ATOM 1493 C C . ASN B 1 50 ? 11.164 -6.098 4.586 1 96.25 50 ASN B C 1
ATOM 1495 O O . ASN B 1 50 ? 11.203 -6.426 5.773 1 96.25 50 ASN B O 1
ATOM 1499 N N . GLN B 1 51 ? 10.883 -4.914 4.176 1 96.44 51 GLN B N 1
ATOM 1500 C CA . GLN B 1 51 ? 10.422 -3.893 5.109 1 96.44 51 GLN B CA 1
ATOM 1501 C C . GLN B 1 51 ? 8.906 -3.715 5.031 1 96.44 51 GLN B C 1
ATOM 1503 O O . GLN B 1 51 ? 8.336 -3.693 3.939 1 96.44 51 GLN B O 1
ATOM 1508 N N . LEU B 1 52 ? 8.258 -3.699 6.188 1 96.56 52 LEU B N 1
ATOM 1509 C CA . LEU B 1 52 ? 6.836 -3.455 6.398 1 96.56 52 LEU B CA 1
ATOM 1510 C C . LEU B 1 52 ? 6 -4.578 5.797 1 96.56 52 LEU B C 1
ATOM 1512 O O . LEU B 1 52 ? 4.805 -4.398 5.539 1 96.56 52 LEU B O 1
ATOM 1516 N N . THR B 1 53 ? 6.645 -5.688 5.426 1 97.44 53 THR B N 1
ATOM 1517 C CA . THR B 1 53 ? 5.855 -6.844 5.012 1 97.44 53 THR B CA 1
ATOM 1518 C C . THR B 1 53 ? 5.004 -7.359 6.164 1 97.44 53 THR B C 1
ATOM 1520 O O . THR B 1 53 ? 5.445 -7.367 7.316 1 97.44 53 THR B O 1
ATOM 1523 N N . ASP B 1 54 ? 3.758 -7.836 5.848 1 96.69 54 ASP B N 1
ATOM 1524 C CA . ASP B 1 54 ? 2.846 -8.211 6.922 1 96.69 54 ASP B CA 1
ATOM 1525 C C . ASP B 1 54 ? 2.076 -9.484 6.566 1 96.69 54 ASP B C 1
ATOM 1527 O O . ASP B 1 54 ? 1 -9.734 7.113 1 96.69 54 ASP B O 1
ATOM 1531 N N . CYS B 1 55 ? 2.555 -10.242 5.594 1 97.62 55 CYS B N 1
ATOM 1532 C CA . CYS B 1 55 ? 2.033 -11.547 5.203 1 97.62 55 CYS B CA 1
ATOM 1533 C C . CYS B 1 55 ? 3.117 -12.391 4.551 1 97.62 55 CYS B C 1
ATOM 1535 O O . CYS B 1 55 ? 4.027 -11.859 3.914 1 97.62 55 CYS B O 1
ATOM 1537 N N . THR B 1 56 ? 2.984 -13.68 4.742 1 98.44 56 THR B N 1
ATOM 1538 C CA . THR B 1 56 ? 3.877 -14.617 4.066 1 98.44 56 THR B CA 1
ATOM 1539 C C . THR B 1 56 ? 3.086 -15.602 3.209 1 98.44 56 THR B C 1
ATOM 1541 O O . THR B 1 56 ? 2.199 -16.297 3.711 1 98.44 56 THR B O 1
ATOM 1544 N N . LEU B 1 57 ? 3.408 -15.648 1.938 1 98.44 57 LEU B N 1
ATOM 1545 C CA . LEU B 1 57 ? 2.85 -16.656 1.045 1 98.44 57 LEU B CA 1
ATOM 1546 C C . LEU B 1 57 ? 3.771 -17.859 0.945 1 98.44 57 LEU B C 1
ATOM 1548 O O . LEU B 1 57 ? 4.996 -17.719 0.967 1 98.44 57 LEU B O 1
ATOM 1552 N N . VAL B 1 58 ? 3.139 -19.016 0.804 1 98.5 58 VAL B N 1
ATOM 1553 C CA . VAL B 1 58 ? 3.918 -20.234 0.63 1 98.5 58 VAL B CA 1
ATOM 1554 C C . VAL B 1 58 ? 3.545 -20.906 -0.692 1 98.5 58 VAL B C 1
ATOM 1556 O O . VAL B 1 58 ? 2.369 -21.172 -0.952 1 98.5 58 VAL B O 1
ATOM 1559 N N . ALA B 1 59 ? 4.441 -21.078 -1.527 1 97.81 59 ALA B N 1
ATOM 1560 C CA . ALA B 1 59 ? 4.301 -21.828 -2.775 1 97.81 59 ALA B CA 1
ATOM 1561 C C . ALA B 1 59 ? 5.457 -22.797 -2.961 1 97.81 59 ALA B C 1
ATOM 1563 O O . ALA B 1 59 ? 6.625 -22.422 -2.85 1 97.81 59 ALA B O 1
ATOM 1564 N N . ASP B 1 60 ? 5.191 -24 -3.225 1 96.81 60 ASP B N 1
ATOM 1565 C CA . ASP B 1 60 ? 6.199 -25.031 -3.408 1 96.81 60 ASP B CA 1
ATOM 1566 C C . ASP B 1 60 ? 7.176 -25.062 -2.232 1 96.81 60 ASP B C 1
ATOM 1568 O O . ASP B 1 60 ? 8.391 -25.141 -2.428 1 96.81 60 ASP B O 1
ATOM 1572 N N . GLY B 1 61 ? 6.68 -24.828 -1.038 1 96.25 61 GLY B N 1
ATOM 1573 C CA . GLY B 1 61 ? 7.488 -24.922 0.167 1 96.25 61 GLY B CA 1
ATOM 1574 C C . GLY B 1 61 ? 8.344 -23.688 0.403 1 96.25 61 GLY B C 1
ATOM 1575 O O . GLY B 1 61 ? 9.094 -23.625 1.377 1 96.25 61 GLY B O 1
ATOM 1576 N N . HIS B 1 62 ? 8.25 -22.688 -0.423 1 97.94 62 HIS B N 1
ATOM 1577 C CA . HIS B 1 62 ? 9.039 -21.469 -0.271 1 97.94 62 HIS B CA 1
ATOM 1578 C C . HIS B 1 62 ? 8.219 -20.359 0.379 1 97.94 62 HIS B C 1
ATOM 1580 O O . HIS B 1 62 ? 7.035 -20.203 0.079 1 97.94 62 HIS B O 1
ATOM 1586 N N . LEU B 1 63 ? 8.867 -19.641 1.267 1 98.12 63 LEU B N 1
ATOM 1587 C CA . LEU B 1 63 ? 8.25 -18.531 1.976 1 98.12 63 LEU B CA 1
ATOM 1588 C C . LEU B 1 63 ? 8.516 -17.203 1.255 1 98.12 63 LEU B C 1
ATOM 1590 O O . LEU B 1 63 ? 9.664 -16.891 0.952 1 98.12 63 LEU B O 1
ATOM 1594 N N . VAL B 1 64 ? 7.469 -16.5 0.974 1 98.31 64 VAL B N 1
ATOM 1595 C CA . VAL B 1 64 ? 7.574 -15.227 0.25 1 98.31 64 VAL B CA 1
ATOM 1596 C C . VAL B 1 64 ? 6.855 -14.125 1.024 1 98.31 64 VAL B C 1
ATOM 1598 O O . VAL B 1 64 ? 5.625 -14.031 0.981 1 98.31 64 VAL B O 1
ATOM 1601 N N . PRO B 1 65 ? 7.594 -13.266 1.711 1 98.31 65 PRO B N 1
ATOM 1602 C CA . PRO B 1 65 ? 6.961 -12.133 2.395 1 98.31 65 PRO B CA 1
ATOM 1603 C C . PRO B 1 65 ? 6.383 -11.109 1.424 1 98.31 65 PRO B C 1
ATOM 1605 O O . PRO B 1 65 ? 6.969 -10.852 0.368 1 98.31 65 PRO B O 1
ATOM 1608 N N . VAL B 1 66 ? 5.227 -10.594 1.774 1 98.44 66 VAL B N 1
ATOM 1609 C CA . VAL B 1 66 ? 4.566 -9.625 0.906 1 98.44 66 VAL B CA 1
ATOM 1610 C C . VAL B 1 66 ? 3.816 -8.602 1.752 1 98.44 66 VAL B C 1
ATOM 1612 O O . VAL B 1 66 ? 3.721 -8.742 2.973 1 98.44 66 VAL B O 1
ATOM 1615 N N . HIS B 1 67 ? 3.357 -7.516 1.169 1 97.88 67 HIS B N 1
ATOM 1616 C CA . HIS B 1 67 ? 2.445 -6.559 1.784 1 97.88 67 HIS B CA 1
ATOM 1617 C C . HIS B 1 67 ? 0.993 -6.914 1.488 1 97.88 67 HIS B C 1
ATOM 1619 O O . HIS B 1 67 ? 0.585 -6.961 0.325 1 97.88 67 HIS B O 1
ATOM 1625 N N . ARG B 1 68 ? 0.17 -7.094 2.492 1 97.94 68 ARG B N 1
ATOM 1626 C CA . ARG B 1 68 ? -1.239 -7.422 2.307 1 97.94 68 ARG B CA 1
ATOM 1627 C C . ARG B 1 68 ? -1.942 -6.359 1.466 1 97.94 68 ARG B C 1
ATOM 1629 O O . ARG B 1 68 ? -2.732 -6.688 0.578 1 97.94 68 ARG B O 1
ATOM 1636 N N . LEU B 1 69 ? -1.628 -5.129 1.762 1 97.12 69 LEU B N 1
ATOM 1637 C CA . LEU B 1 69 ? -2.307 -4.02 1.1 1 97.12 69 LEU B CA 1
ATOM 1638 C C . LEU B 1 69 ? -2.068 -4.059 -0.406 1 97.12 69 LEU B C 1
ATOM 1640 O O . LEU B 1 69 ? -3.006 -3.912 -1.192 1 97.12 69 LEU B O 1
ATOM 1644 N N . VAL B 1 70 ? -0.811 -4.266 -0.854 1 96.44 70 VAL B N 1
ATOM 1645 C CA . VAL B 1 70 ? -0.482 -4.316 -2.275 1 96.44 70 VAL B CA 1
ATOM 1646 C C . VAL B 1 70 ? -1.24 -5.461 -2.943 1 96.44 70 VAL B C 1
ATOM 1648 O O . VAL B 1 70 ? -1.865 -5.27 -3.99 1 96.44 70 VAL B O 1
ATOM 1651 N N . LEU B 1 71 ? -1.245 -6.621 -2.342 1 96.62 71 LEU B N 1
ATOM 1652 C CA . LEU B 1 71 ? -1.938 -7.77 -2.922 1 96.62 71 LEU B CA 1
ATOM 1653 C C . LEU B 1 71 ? -3.438 -7.512 -3.002 1 96.62 71 LEU B C 1
ATOM 1655 O O . LEU B 1 71 ? -4.082 -7.879 -3.988 1 96.62 71 LEU B O 1
ATOM 1659 N N . ALA B 1 72 ? -3.986 -6.898 -1.954 1 96.38 72 ALA B N 1
ATOM 1660 C CA . ALA B 1 72 ? -5.418 -6.621 -1.898 1 96.38 72 ALA B CA 1
ATOM 1661 C C . ALA B 1 72 ? -5.836 -5.66 -3.01 1 96.38 72 ALA B C 1
ATOM 1663 O O . ALA B 1 72 ? -6.957 -5.738 -3.52 1 96.38 72 ALA B O 1
ATOM 1664 N N . THR B 1 73 ? -4.953 -4.762 -3.379 1 93.75 73 THR B N 1
ATOM 1665 C CA . THR B 1 73 ? -5.301 -3.779 -4.402 1 93.75 73 THR B CA 1
ATOM 1666 C C . THR B 1 73 ? -5.32 -4.422 -5.785 1 93.75 73 THR B C 1
ATOM 1668 O O . THR B 1 73 ? -5.953 -3.904 -6.707 1 93.75 73 THR B O 1
ATOM 1671 N N . CYS B 1 74 ? -4.695 -5.574 -5.949 1 92.44 74 CYS B N 1
ATOM 1672 C CA . CYS B 1 74 ? -4.508 -6.16 -7.273 1 92.44 74 CYS B CA 1
ATOM 1673 C C . CYS B 1 74 ? -5.309 -7.449 -7.41 1 92.44 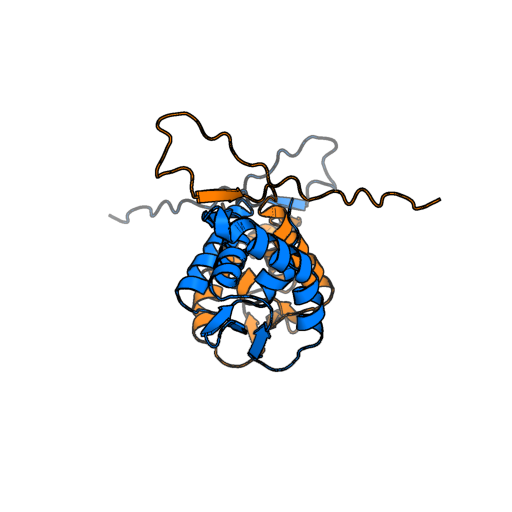74 CYS B C 1
ATOM 1675 O O . CYS B 1 74 ? -5.531 -7.93 -8.523 1 92.44 74 CYS B O 1
ATOM 1677 N N . SER B 1 75 ? -5.734 -8.031 -6.375 1 95.44 75 SER B N 1
ATOM 1678 C CA . SER B 1 75 ? -6.375 -9.344 -6.363 1 95.44 75 SER B CA 1
ATOM 1679 C C . SER B 1 75 ? -7.625 -9.336 -5.488 1 95.44 75 SER B C 1
ATOM 1681 O O . SER B 1 75 ? -7.539 -9.164 -4.273 1 95.44 75 SER B O 1
ATOM 1683 N N . GLU B 1 76 ? -8.789 -9.633 -6.039 1 95.56 76 GLU B N 1
ATOM 1684 C CA . GLU B 1 76 ? -10.031 -9.703 -5.277 1 95.56 76 GLU B CA 1
ATOM 1685 C C . GLU B 1 76 ? -9.992 -10.844 -4.262 1 95.56 76 GLU B C 1
ATOM 1687 O O . GLU B 1 76 ? -10.523 -10.719 -3.158 1 95.56 76 GLU B O 1
ATOM 1692 N N . SER B 1 77 ? -9.398 -11.93 -4.629 1 96.62 77 SER B N 1
ATOM 1693 C CA . SER B 1 77 ? -9.273 -13.062 -3.725 1 96.62 77 SER B CA 1
ATOM 1694 C C . SER B 1 77 ? -8.453 -12.703 -2.49 1 96.62 77 SER B C 1
ATOM 1696 O O . SER B 1 77 ? -8.859 -12.992 -1.362 1 96.62 77 SER B O 1
ATOM 1698 N N . PHE B 1 78 ? -7.375 -12.062 -2.74 1 97.12 78 PHE B N 1
ATOM 1699 C CA . PHE B 1 78 ? -6.555 -11.633 -1.612 1 97.12 78 PHE B CA 1
ATOM 1700 C C . PHE B 1 78 ? -7.262 -10.555 -0.801 1 97.12 78 PHE B C 1
ATOM 1702 O O . PHE B 1 78 ? -7.188 -10.555 0.43 1 97.12 78 PHE B O 1
ATOM 1709 N N . GLU B 1 79 ? -7.887 -9.594 -1.484 1 96.62 79 GLU B N 1
ATOM 1710 C CA . GLU B 1 79 ? -8.625 -8.562 -0.768 1 96.62 79 GLU B CA 1
ATOM 1711 C C . GLU B 1 79 ? -9.641 -9.164 0.192 1 96.62 79 GLU B C 1
ATOM 1713 O O . GLU B 1 79 ? -9.688 -8.805 1.368 1 96.62 79 GLU B O 1
ATOM 1718 N N . GLU B 1 80 ? -10.422 -10.094 -0.264 1 96.56 80 GLU B N 1
ATOM 1719 C CA . GLU B 1 80 ? -11.445 -10.734 0.553 1 96.56 80 GLU B CA 1
ATOM 1720 C C . GLU B 1 80 ? -10.82 -11.539 1.688 1 96.56 80 GLU B C 1
ATOM 1722 O O . GLU B 1 80 ? -11.281 -11.477 2.83 1 96.56 80 GLU B O 1
ATOM 1727 N N . MET B 1 81 ? -9.812 -12.211 1.392 1 96.94 81 MET B N 1
ATOM 1728 C CA . MET B 1 81 ? -9.141 -13.055 2.383 1 96.94 81 MET B CA 1
ATOM 1729 C C . MET B 1 81 ? -8.57 -12.203 3.514 1 96.94 81 MET B C 1
ATOM 1731 O O . MET B 1 81 ? -8.773 -12.516 4.688 1 96.94 81 MET B O 1
ATOM 1735 N N . PHE B 1 82 ? -7.895 -11.156 3.168 1 96.81 82 PHE B N 1
ATOM 1736 C CA . PHE B 1 82 ? -7.16 -10.375 4.156 1 96.81 82 PHE B CA 1
ATOM 1737 C C . PHE B 1 82 ? -8.109 -9.562 5.027 1 96.81 82 PHE B C 1
ATOM 1739 O O . PHE B 1 82 ? -7.781 -9.219 6.164 1 96.81 82 PHE B O 1
ATOM 1746 N N . LYS B 1 83 ? -9.25 -9.273 4.535 1 94.88 83 LYS B N 1
ATOM 1747 C CA . LYS B 1 83 ? -10.242 -8.555 5.328 1 94.88 83 LYS B CA 1
ATOM 1748 C C . LYS B 1 83 ? -10.703 -9.391 6.52 1 94.88 83 LYS B C 1
ATOM 1750 O O . LYS B 1 83 ? -11.133 -8.852 7.539 1 94.88 83 LYS B O 1
ATOM 1755 N N . SER B 1 84 ? -10.578 -10.664 6.367 1 93.38 84 SER B N 1
ATOM 1756 C CA . SER B 1 84 ? -11.078 -11.562 7.398 1 93.38 84 SER B CA 1
ATOM 1757 C C . SER B 1 84 ? -9.961 -12.008 8.336 1 93.38 84 SER B C 1
ATOM 1759 O O . SER B 1 84 ? -10.219 -12.578 9.398 1 93.38 84 SER B O 1
ATOM 1761 N N . ILE B 1 85 ? -8.797 -11.703 7.988 1 92.31 85 ILE B N 1
ATOM 1762 C CA . ILE B 1 85 ? -7.656 -12.156 8.781 1 92.31 85 ILE B CA 1
ATOM 1763 C C . ILE B 1 85 ? -7.262 -11.07 9.781 1 92.31 85 ILE B C 1
ATOM 1765 O O . ILE B 1 85 ? -6.941 -9.945 9.383 1 92.31 85 ILE B O 1
ATOM 1769 N N . THR B 1 86 ? -7.191 -11.336 11.016 1 86.81 86 THR B N 1
ATOM 1770 C CA . THR B 1 86 ? -6.887 -10.344 12.039 1 86.81 86 THR B CA 1
ATOM 1771 C C . THR B 1 86 ? -5.523 -10.617 12.664 1 86.81 86 THR B C 1
ATOM 1773 O O . THR B 1 86 ? -4.949 -9.742 13.32 1 86.81 86 THR B O 1
ATOM 1776 N N . GLN B 1 87 ? -5.051 -11.844 12.445 1 91.38 87 GLN B N 1
ATOM 1777 C CA . GLN B 1 87 ? -3.754 -12.195 13.016 1 91.38 87 GLN B CA 1
ATOM 1778 C C . GLN B 1 87 ? -2.625 -11.422 12.336 1 91.38 87 GLN B C 1
ATOM 1780 O O . GLN B 1 87 ? -2.654 -11.211 11.125 1 91.38 87 GLN B O 1
ATOM 1785 N N . PRO B 1 88 ? -1.68 -11.023 13.156 1 91.25 88 PRO B N 1
ATOM 1786 C CA . PRO B 1 88 ? -0.519 -10.367 12.547 1 91.25 88 PRO B CA 1
ATOM 1787 C C . PRO B 1 88 ? 0.348 -11.328 11.742 1 91.25 88 PRO B C 1
ATOM 1789 O O . PRO B 1 88 ? 0.539 -12.477 12.141 1 91.25 88 PRO B O 1
ATOM 1792 N N . ASN B 1 89 ? 0.761 -10.969 10.57 1 94.38 89 ASN B N 1
ATOM 1793 C CA . ASN B 1 89 ? 1.688 -11.672 9.695 1 94.38 89 ASN B CA 1
ATOM 1794 C C . ASN B 1 89 ? 1.2 -13.086 9.383 1 94.38 89 ASN B C 1
ATOM 1796 O O . ASN B 1 89 ? 1.932 -14.055 9.586 1 94.38 89 ASN B O 1
ATOM 1800 N N . PRO B 1 90 ? 0.029 -13.203 8.93 1 96.31 90 PRO B N 1
ATOM 1801 C CA . PRO B 1 90 ? -0.493 -14.523 8.578 1 96.31 90 PRO B CA 1
ATOM 1802 C C . PRO B 1 90 ? 0.336 -15.219 7.504 1 96.31 90 PRO B C 1
ATOM 1804 O O . PRO B 1 90 ? 0.991 -14.555 6.699 1 96.31 90 PRO B O 1
ATOM 1807 N N . VAL B 1 91 ? 0.28 -16.578 7.566 1 97.75 91 VAL B N 1
ATOM 1808 C CA . VAL B 1 91 ? 0.886 -17.422 6.535 1 97.75 91 VAL B CA 1
ATOM 1809 C C . VAL B 1 91 ? -0.201 -18 5.629 1 97.75 91 VAL B C 1
ATOM 1811 O O . VAL B 1 91 ? -1.144 -18.625 6.102 1 97.75 91 VAL B O 1
ATOM 1814 N N . VAL B 1 92 ? -0.137 -17.75 4.363 1 97.81 92 VAL B N 1
ATOM 1815 C CA . VAL B 1 92 ? -1.105 -18.234 3.383 1 97.81 92 VAL B CA 1
ATOM 1816 C C . VAL B 1 92 ? -0.438 -19.234 2.447 1 97.81 92 VAL B C 1
ATOM 1818 O O . VAL B 1 92 ? 0.498 -18.891 1.721 1 97.81 92 VAL B O 1
ATOM 1821 N N . VAL B 1 93 ? -0.938 -20.438 2.385 1 97.94 93 VAL B N 1
ATOM 1822 C CA . VAL B 1 93 ? -0.373 -21.5 1.55 1 97.94 93 VAL B CA 1
ATOM 1823 C C . VAL B 1 93 ? -1.127 -21.562 0.224 1 97.94 93 VAL B C 1
ATOM 1825 O O . VAL B 1 93 ? -2.346 -21.75 0.205 1 97.94 93 VAL B O 1
ATOM 1828 N N . LEU B 1 94 ? -0.384 -21.375 -0.837 1 97.31 94 LEU B N 1
ATOM 1829 C CA . LEU B 1 94 ? -0.939 -21.531 -2.178 1 97.31 94 LEU B CA 1
ATOM 1830 C C . LEU B 1 94 ? -0.618 -22.922 -2.74 1 97.31 94 LEU B C 1
ATOM 1832 O O . LEU B 1 94 ? 0.496 -23.156 -3.213 1 97.31 94 LEU B O 1
ATOM 1836 N N . ARG B 1 95 ? -1.527 -23.766 -2.797 1 95 95 ARG B N 1
ATOM 1837 C CA . ARG B 1 95 ? -1.297 -25.156 -3.148 1 95 95 ARG B CA 1
ATOM 1838 C C . ARG B 1 95 ? -1.222 -25.344 -4.66 1 95 95 ARG B C 1
ATOM 1840 O O . ARG B 1 95 ? -0.515 -26.219 -5.152 1 95 95 ARG B O 1
ATOM 1847 N N . ASP B 1 96 ? -1.871 -24.5 -5.449 1 94.5 96 ASP B N 1
ATOM 1848 C CA . ASP B 1 96 ? -1.961 -24.703 -6.891 1 94.5 96 ASP B CA 1
ATOM 1849 C C . ASP B 1 96 ? -1.145 -23.672 -7.648 1 94.5 96 ASP B C 1
ATOM 1851 O O . ASP B 1 96 ? -1.417 -23.391 -8.82 1 94.5 96 ASP B O 1
ATOM 1855 N N . VAL B 1 97 ? -0.26 -23.078 -6.941 1 97.12 97 VAL B N 1
ATOM 1856 C CA . VAL B 1 97 ? 0.576 -22.062 -7.562 1 97.12 97 VAL B CA 1
ATOM 1857 C C . VAL B 1 97 ? 2.051 -22.391 -7.336 1 97.12 97 VAL B C 1
ATOM 1859 O O . VAL B 1 97 ? 2.473 -22.625 -6.203 1 97.12 97 VAL B O 1
ATOM 1862 N N . SER B 1 98 ? 2.803 -22.469 -8.398 1 97 98 SER B N 1
ATOM 1863 C CA . SER B 1 98 ? 4.234 -22.734 -8.273 1 97 98 SER B CA 1
ATOM 1864 C C . SER B 1 98 ? 4.992 -21.5 -7.84 1 97 98 SER B C 1
ATOM 1866 O O . SER B 1 98 ? 4.469 -20.375 -7.918 1 97 98 SER B O 1
ATOM 1868 N N . LEU B 1 99 ? 6.234 -21.719 -7.422 1 97.56 99 LEU B N 1
ATOM 1869 C CA . LEU B 1 99 ? 7.07 -20.594 -7.035 1 97.56 99 LEU B CA 1
ATOM 1870 C C . LEU B 1 99 ? 7.289 -19.656 -8.219 1 97.56 99 LEU B C 1
ATOM 1872 O O . LEU B 1 99 ? 7.246 -18.422 -8.055 1 97.56 99 LEU B O 1
ATOM 1876 N N . THR B 1 100 ? 7.547 -20.219 -9.344 1 95.69 100 THR B N 1
ATOM 1877 C CA . THR B 1 100 ? 7.789 -19.422 -10.547 1 95.69 100 THR B CA 1
ATOM 1878 C C . THR B 1 100 ? 6.566 -18.578 -10.891 1 95.69 100 THR B C 1
ATOM 1880 O O . THR B 1 100 ? 6.699 -17.391 -11.203 1 95.69 100 THR B O 1
ATOM 1883 N N . GLU B 1 101 ? 5.434 -19.156 -10.797 1 95.56 101 GLU B N 1
ATOM 1884 C CA . GLU B 1 101 ? 4.191 -18.422 -11.055 1 95.56 101 GLU B CA 1
ATOM 1885 C C . GLU B 1 101 ? 3.975 -17.328 -10.023 1 95.56 101 GLU B C 1
ATOM 1887 O O . GLU B 1 101 ? 3.617 -16.203 -10.383 1 95.56 101 GLU B O 1
ATOM 1892 N N . LEU B 1 102 ? 4.223 -17.688 -8.742 1 97.88 102 LEU B N 1
ATOM 1893 C CA . LEU B 1 102 ? 4.047 -16.703 -7.68 1 97.88 102 LEU B CA 1
ATOM 1894 C C . LEU B 1 102 ? 4.977 -15.508 -7.891 1 97.88 102 LEU B C 1
ATOM 1896 O O . LEU B 1 102 ? 4.555 -14.352 -7.754 1 97.88 102 LEU B O 1
ATOM 1900 N N . GLN B 1 103 ? 6.168 -15.805 -8.281 1 96.38 103 GLN B N 1
ATOM 1901 C CA . GLN B 1 103 ? 7.137 -14.742 -8.523 1 96.38 103 GLN B CA 1
ATOM 1902 C C . GLN B 1 103 ? 6.695 -13.852 -9.68 1 96.38 103 GLN B C 1
ATOM 1904 O O . GLN B 1 103 ? 6.855 -12.625 -9.625 1 96.38 103 GLN B O 1
ATOM 1909 N N . GLY B 1 104 ? 6.223 -14.477 -10.688 1 93.62 104 GLY B N 1
ATOM 1910 C CA . GLY B 1 104 ? 5.676 -13.711 -11.797 1 93.62 104 GLY B CA 1
ATOM 1911 C C . GLY B 1 104 ? 4.52 -12.812 -11.383 1 93.62 104 GLY B C 1
ATOM 1912 O O . GLY B 1 104 ? 4.441 -11.656 -11.805 1 93.62 104 GLY B O 1
ATOM 1913 N N . LEU B 1 105 ? 3.635 -13.367 -10.555 1 95.81 105 LEU B N 1
ATOM 1914 C CA . LEU B 1 105 ? 2.484 -12.602 -10.078 1 95.81 105 LEU B CA 1
ATOM 1915 C C . LEU B 1 105 ? 2.928 -11.438 -9.195 1 95.81 105 LEU B C 1
ATOM 1917 O O . LEU B 1 105 ? 2.404 -10.328 -9.32 1 95.81 105 LEU B O 1
ATOM 1921 N N . ILE B 1 106 ? 3.877 -11.711 -8.336 1 96.25 106 ILE B N 1
ATOM 1922 C CA . ILE B 1 106 ? 4.395 -10.68 -7.445 1 96.25 106 ILE B CA 1
ATOM 1923 C C . ILE B 1 106 ? 5.016 -9.555 -8.266 1 96.25 106 ILE B C 1
ATOM 1925 O O . ILE B 1 106 ? 4.742 -8.375 -8.031 1 96.25 106 ILE B O 1
ATOM 1929 N N . SER B 1 107 ? 5.797 -9.93 -9.242 1 92.44 107 SER B N 1
ATOM 1930 C CA . SER B 1 107 ? 6.398 -8.938 -10.125 1 92.44 107 SER B CA 1
ATOM 1931 C C . SER B 1 107 ? 5.332 -8.078 -10.797 1 92.44 107 SER B C 1
ATOM 1933 O O . SER B 1 107 ? 5.445 -6.852 -10.828 1 92.44 107 SER B O 1
ATOM 1935 N N . TYR B 1 108 ? 4.406 -8.695 -11.195 1 89.75 108 TYR B N 1
ATOM 1936 C CA . TYR B 1 108 ? 3.309 -7.992 -11.852 1 89.75 108 TYR B CA 1
ATOM 1937 C C . TYR B 1 108 ? 2.625 -7.027 -10.883 1 89.75 108 TYR B C 1
ATOM 1939 O O . TYR B 1 108 ? 2.367 -5.875 -11.234 1 89.75 108 TYR B O 1
ATOM 1947 N N . MET B 1 109 ? 2.332 -7.465 -9.727 1 92.62 109 MET B N 1
ATOM 1948 C CA . MET B 1 109 ? 1.567 -6.684 -8.758 1 92.62 109 MET B CA 1
ATOM 1949 C C . MET B 1 109 ? 2.383 -5.496 -8.25 1 92.62 109 MET B C 1
ATOM 1951 O O . MET B 1 109 ? 1.833 -4.426 -7.996 1 92.62 109 MET B O 1
ATOM 1955 N N . TYR B 1 110 ? 3.682 -5.652 -8.18 1 91.81 110 TYR B N 1
ATOM 1956 C CA . TYR B 1 110 ? 4.52 -4.609 -7.598 1 91.81 110 TYR B CA 1
ATOM 1957 C C . TYR B 1 110 ? 5.082 -3.695 -8.68 1 91.81 110 TYR B C 1
ATOM 1959 O O . TYR B 1 110 ? 5.426 -2.541 -8.406 1 91.81 110 TYR B O 1
ATOM 1967 N N . LYS B 1 111 ? 5.195 -4.203 -9.844 1 87.81 111 LYS B N 1
ATOM 1968 C CA . LYS B 1 111 ? 5.883 -3.43 -10.875 1 87.81 111 LYS B CA 1
ATOM 1969 C C . LYS B 1 111 ? 4.934 -3.072 -12.016 1 87.81 111 LYS B C 1
ATOM 1971 O O . LYS B 1 111 ? 5.25 -2.221 -12.852 1 87.81 111 LYS B O 1
ATOM 1976 N N . GLY B 1 112 ? 3.861 -3.703 -12.023 1 83.25 112 GLY B N 1
ATOM 1977 C CA . GLY B 1 112 ? 2.953 -3.514 -13.148 1 83.25 112 GLY B CA 1
ATOM 1978 C C . GLY B 1 112 ? 3.354 -4.297 -14.383 1 83.25 112 GLY B C 1
ATOM 1979 O O . GLY B 1 112 ? 2.768 -4.125 -15.453 1 83.25 112 GLY B O 1
ATOM 1980 N N . GLU B 1 113 ? 4.414 -5.055 -14.211 1 82.81 113 GLU B N 1
ATOM 1981 C CA . GLU B 1 113 ? 4.891 -5.855 -15.336 1 82.81 113 GLU B CA 1
ATOM 1982 C C . GLU B 1 113 ? 5.633 -7.098 -14.852 1 82.81 113 GLU B C 1
ATOM 1984 O O . GLU B 1 113 ? 6.035 -7.176 -13.688 1 82.81 113 GLU B O 1
ATOM 1989 N N . THR B 1 114 ? 5.645 -8.125 -15.766 1 87.81 114 THR B N 1
ATOM 1990 C CA . THR B 1 114 ? 6.438 -9.312 -15.461 1 87.81 114 THR B CA 1
ATOM 1991 C C . THR B 1 114 ? 6.953 -9.961 -16.75 1 87.81 114 THR B C 1
ATOM 1993 O O . THR B 1 114 ? 6.332 -9.836 -17.797 1 87.81 114 THR B O 1
ATOM 1996 N N . LEU B 1 115 ? 8.156 -10.484 -16.672 1 83.94 115 LEU B N 1
ATOM 1997 C CA . LEU B 1 115 ? 8.766 -11.281 -17.734 1 83.94 115 LEU B CA 1
ATOM 1998 C C . LEU B 1 115 ? 8.625 -12.773 -17.438 1 83.94 115 LEU B C 1
ATOM 2000 O O . LEU B 1 115 ? 9 -13.234 -16.359 1 83.94 115 LEU B O 1
ATOM 2004 N N . VAL B 1 116 ? 7.988 -13.414 -18.391 1 85.94 116 VAL B N 1
ATOM 2005 C CA . VAL B 1 116 ? 7.758 -14.836 -18.172 1 85.94 116 VAL B CA 1
ATOM 2006 C C . VAL B 1 116 ? 8.172 -15.633 -19.406 1 85.94 116 VAL B C 1
ATOM 2008 O O . VAL B 1 116 ? 8.008 -15.164 -20.531 1 85.94 116 VAL B O 1
ATOM 2011 N N . LYS B 1 117 ? 8.797 -16.766 -19.156 1 86.12 117 LYS B N 1
ATOM 2012 C CA . LYS B 1 117 ? 9.062 -17.672 -20.266 1 86.12 117 LYS B CA 1
ATOM 2013 C C . LYS B 1 117 ? 7.766 -18.125 -20.922 1 86.12 117 LYS B C 1
ATOM 2015 O O . LYS B 1 117 ? 6.77 -18.375 -20.234 1 86.12 117 LYS B O 1
ATOM 2020 N N . SER B 1 118 ? 7.832 -18.328 -22.203 1 83.69 118 SER B N 1
ATOM 2021 C CA . SER B 1 118 ? 6.645 -18.688 -22.969 1 83.69 118 SER B CA 1
ATOM 2022 C C . SER B 1 118 ? 5.969 -19.938 -22.406 1 83.69 118 SER B C 1
ATOM 2024 O O . SER B 1 118 ? 4.738 -20 -22.344 1 83.69 118 SER B O 1
ATOM 2026 N N . HIS B 1 119 ? 6.699 -20.859 -22.047 1 89 119 HIS B N 1
ATOM 2027 C CA . HIS B 1 119 ? 6.117 -22.125 -21.594 1 89 119 HIS B CA 1
ATOM 2028 C C . HIS B 1 119 ? 5.52 -21.984 -20.188 1 89 119 HIS B C 1
ATOM 2030 O O . HIS B 1 119 ? 4.77 -22.859 -19.75 1 89 119 HIS B O 1
ATOM 2036 N N . ASN B 1 120 ? 5.816 -20.906 -19.5 1 89.38 120 ASN B N 1
ATOM 2037 C CA . ASN B 1 120 ? 5.27 -20.656 -18.172 1 89.38 120 ASN B CA 1
ATOM 2038 C C . ASN B 1 120 ? 4.031 -19.766 -18.234 1 89.38 120 ASN B C 1
ATOM 2040 O O . ASN B 1 120 ? 3.326 -19.609 -17.234 1 89.38 120 ASN B O 1
ATOM 2044 N N . LEU B 1 121 ? 3.723 -19.234 -19.344 1 89.56 121 LEU B N 1
ATOM 2045 C CA . LEU B 1 121 ? 2.68 -18.234 -19.484 1 89.56 121 LEU B CA 1
ATOM 2046 C C . LEU B 1 121 ? 1.312 -18.812 -19.141 1 89.56 121 LEU B C 1
ATOM 2048 O O . LEU B 1 121 ? 0.552 -18.203 -18.375 1 89.56 121 LEU B O 1
ATOM 2052 N N . PRO B 1 122 ? 1.004 -20.016 -19.656 1 92.25 122 PRO B N 1
ATOM 2053 C CA . PRO B 1 122 ? -0.322 -20.547 -19.328 1 92.25 122 PRO B CA 1
ATOM 2054 C C . PRO B 1 122 ? -0.53 -20.734 -17.828 1 92.25 122 PRO B C 1
ATOM 2056 O O . PRO B 1 122 ? -1.608 -20.438 -17.312 1 92.25 122 PRO B O 1
ATOM 2059 N N . GLY B 1 123 ? 0.46 -21.266 -17.156 1 93.38 123 GLY B N 1
ATOM 2060 C CA . GLY B 1 123 ? 0.373 -21.438 -15.719 1 93.38 123 GLY B CA 1
ATOM 2061 C C . GLY B 1 123 ? 0.214 -20.125 -14.969 1 93.38 123 GLY B C 1
ATOM 2062 O O . GLY B 1 123 ? -0.576 -20.047 -14.023 1 93.38 123 GLY B O 1
ATOM 2063 N N . LEU B 1 124 ? 0.908 -19.188 -15.445 1 92.38 124 LEU B N 1
ATOM 2064 C CA . LEU B 1 124 ? 0.818 -17.859 -14.82 1 92.38 124 LEU B CA 1
ATOM 2065 C C . LEU B 1 124 ? -0.579 -17.281 -14.984 1 92.38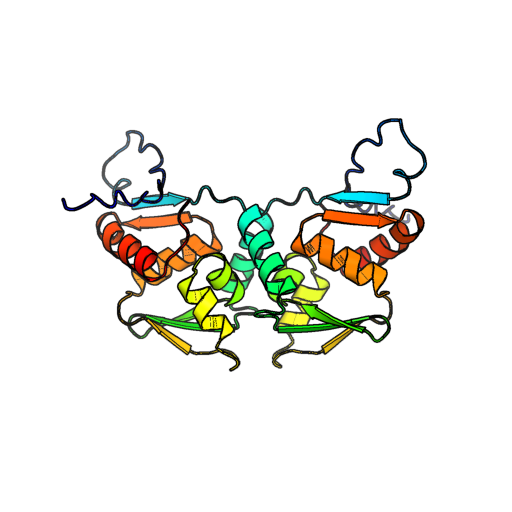 124 LEU B C 1
ATOM 2067 O O . LEU B 1 124 ? -1.154 -16.75 -14.031 1 92.38 124 LEU B O 1
ATOM 2071 N N . LEU B 1 125 ? -1.113 -17.406 -16.125 1 91.75 125 LEU B N 1
ATOM 2072 C CA . LEU B 1 125 ? -2.443 -16.875 -16.406 1 91.75 125 LEU B CA 1
ATOM 2073 C C . LEU B 1 125 ? -3.504 -17.625 -15.602 1 91.75 125 LEU B C 1
ATOM 2075 O O . LEU B 1 125 ? -4.457 -17.016 -15.109 1 91.75 125 LEU B O 1
ATOM 2079 N N . ARG B 1 126 ? -3.316 -18.828 -15.484 1 95 126 ARG B N 1
ATOM 2080 C CA . ARG B 1 126 ? -4.23 -19.625 -14.672 1 95 126 ARG B CA 1
ATOM 2081 C C . ARG B 1 126 ? -4.203 -19.156 -13.211 1 95 126 ARG B C 1
ATOM 2083 O O . ARG B 1 126 ? -5.254 -18.969 -12.594 1 95 126 ARG B O 1
ATOM 2090 N N . ALA B 1 127 ? -3.057 -19.062 -12.703 1 95.44 127 ALA B N 1
ATOM 2091 C CA . ALA B 1 127 ? -2.9 -18.609 -11.328 1 95.44 127 ALA B CA 1
ATOM 2092 C C . ALA B 1 127 ? -3.516 -17.219 -11.141 1 95.44 127 ALA B C 1
ATOM 2094 O O . ALA B 1 127 ? -4.191 -16.969 -10.141 1 95.44 127 ALA B O 1
ATOM 2095 N N . ALA B 1 128 ? -3.273 -16.359 -12.086 1 95 128 ALA B N 1
ATOM 2096 C CA . ALA B 1 128 ? -3.834 -15.016 -12.031 1 95 128 ALA B CA 1
ATOM 2097 C C . ALA B 1 128 ? -5.359 -15.062 -12.023 1 95 128 ALA B C 1
ATOM 2099 O O . ALA B 1 128 ? -6.004 -14.32 -11.273 1 95 128 ALA B O 1
ATOM 2100 N N . THR B 1 129 ? -5.883 -15.898 -12.852 1 94.06 129 THR B N 1
ATOM 2101 C CA . THR B 1 129 ? -7.328 -16.062 -12.922 1 94.06 129 THR B CA 1
ATOM 2102 C C . THR B 1 129 ? -7.871 -16.609 -11.602 1 94.06 129 THR B C 1
ATOM 2104 O O . THR B 1 129 ? -8.867 -16.094 -11.078 1 94.06 129 THR B O 1
ATOM 2107 N N . GLN B 1 130 ? -7.227 -17.562 -11.117 1 94.69 130 GLN B N 1
ATOM 2108 C CA . GLN B 1 130 ? -7.645 -18.172 -9.867 1 94.69 130 GLN B CA 1
ATOM 2109 C C . GLN B 1 130 ? -7.668 -17.156 -8.734 1 94.69 130 GLN B C 1
ATOM 2111 O O . GLN B 1 130 ? -8.57 -17.188 -7.887 1 94.69 130 GLN B O 1
ATOM 2116 N N . LEU B 1 131 ? -6.719 -16.328 -8.773 1 95.44 131 LEU B N 1
ATOM 2117 C CA . LEU B 1 131 ? -6.582 -15.359 -7.695 1 95.44 131 LEU B CA 1
ATOM 2118 C C . LEU B 1 131 ? -7.328 -14.07 -8.031 1 95.44 131 LEU B C 1
ATOM 2120 O O . LEU B 1 131 ? -7.281 -13.109 -7.262 1 95.44 131 LEU B O 1
ATOM 2124 N N . LYS B 1 132 ? -7.996 -14.031 -9.195 1 95.38 132 LYS B N 1
ATOM 2125 C CA . LYS B 1 132 ? -8.805 -12.906 -9.648 1 95.38 132 LYS B CA 1
ATOM 2126 C C . LYS B 1 132 ? -7.984 -11.617 -9.695 1 95.38 132 LYS B C 1
ATOM 2128 O O . LYS B 1 132 ? -8.398 -10.594 -9.148 1 95.38 132 LYS B O 1
ATOM 2133 N N . ILE B 1 133 ? -6.824 -11.82 -10.211 1 93.06 133 ILE B N 1
ATOM 2134 C CA . ILE B 1 133 ? -5.949 -10.664 -10.375 1 93.06 133 ILE B CA 1
ATOM 2135 C C . ILE B 1 133 ? -6.449 -9.797 -11.531 1 93.06 133 ILE B C 1
ATOM 2137 O O . ILE B 1 133 ? -6.781 -10.312 -12.602 1 93.06 133 ILE B O 1
ATOM 2141 N N . LYS B 1 134 ? -6.578 -8.5 -11.141 1 75.31 134 LYS B N 1
ATOM 2142 C CA . LYS B 1 134 ? -7.141 -7.559 -12.109 1 75.31 134 LYS B CA 1
ATOM 2143 C C . LYS B 1 134 ? -6.137 -7.238 -13.211 1 75.31 134 LYS B C 1
ATOM 2145 O O . LYS B 1 134 ? -4.98 -6.922 -12.93 1 75.31 134 LYS B O 1
ATOM 2150 N N . GLY B 1 135 ? -6.246 -7.824 -14.391 1 62.5 135 GLY B N 1
ATOM 2151 C CA . GLY B 1 135 ? -5.449 -7.617 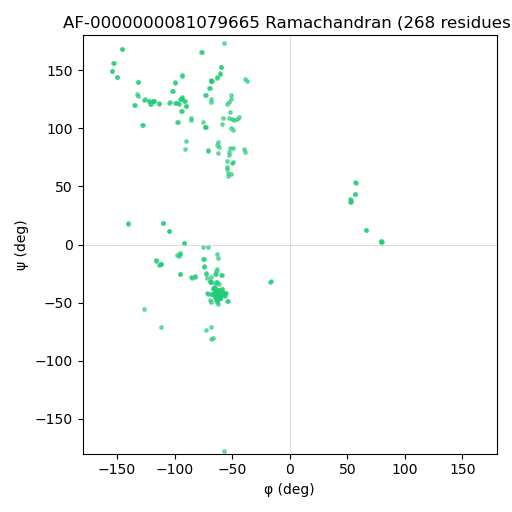-15.586 1 62.5 135 GLY B CA 1
ATOM 2152 C C . GLY B 1 135 ? -6.004 -6.527 -16.484 1 62.5 135 GLY B C 1
ATOM 2153 O O . GLY B 1 135 ? -7.215 -6.305 -16.531 1 62.5 135 GLY B O 1
ATOM 2154 N N . LYS B 1 136 ? -5.664 -5.125 -16.391 1 47.69 136 LYS B N 1
ATOM 2155 C CA . LYS B 1 136 ? -6.195 -4.426 -17.562 1 47.69 136 LYS B CA 1
ATOM 2156 C C . LYS B 1 136 ? -5.301 -4.625 -18.781 1 47.69 136 LYS B C 1
ATOM 2158 O O . LYS B 1 136 ? -4.09 -4.805 -18.641 1 47.69 136 LYS B O 1
#

Solvent-accessible surface area (backbone atoms only — not comparable to full-atom values): 15287 Å² total; per-residue (Å²): 137,84,77,80,78,76,67,83,66,54,61,57,55,69,70,86,81,74,72,104,43,74,86,71,54,46,46,49,60,42,44,46,71,63,52,32,63,53,48,36,50,41,52,40,52,31,51,77,67,68,44,80,50,47,28,32,39,29,22,78,88,40,81,43,75,37,43,56,67,61,46,30,56,40,12,57,50,46,33,59,52,52,68,72,54,81,66,82,54,45,78,46,76,40,87,87,37,48,49,70,38,48,50,39,50,50,35,26,69,39,66,36,30,30,76,36,45,56,90,49,41,65,59,34,52,48,45,35,55,74,36,42,43,73,57,62,136,83,79,79,78,75,68,84,66,56,63,58,57,70,72,84,81,78,74,102,54,79,86,73,56,48,47,47,59,43,43,47,72,63,54,33,63,54,46,36,50,42,50,39,53,31,52,76,66,67,44,81,50,48,27,30,38,29,22,78,88,39,81,42,76,36,44,57,67,65,45,30,57,40,13,57,50,46,32,59,52,50,67,72,53,81,65,81,54,45,77,46,78,40,88,86,36,48,49,69,39,49,49,38,49,49,35,26,69,40,66,35,31,31,74,37,45,56,89,50,43,64,59,33,52,48,44,36,55,75,36,42,42,72,56,62

InterPro domains:
  IPR000210 BTB/POZ domain [PF00651] (45-134)
  IPR000210 BTB/POZ domain [PS50097] (53-118)
  IPR000210 BTB/POZ domain [SM00225] (53-136)
  IPR011333 SKP1/BTB/POZ domain superfamily [G3DSA:3.30.710.10] (27-135)
  IPR011333 SKP1/BTB/POZ domain superfamily [SSF54695] (28-134)
  IPR051095 Drosophila Developmental Transcription Regulators [PTHR23110] (29-135)

Foldseek 3Di:
DPPPPPPPDPCQPFPDQDPVHPPVPVDTDGDDPDPPQVVLVVQVVCLVVVHPFWEWEAAPNDTGTHHLVLLLVFFVQSVVVVVPDDDTHYYHYDHLAHPLLVVQVRCCSRRVHGDDDPVCVVRNVVVCVVRVGDDD/DPPPPPPPDPCQPQPDDDPVHDPVPVDTDGDDPDDPQVVLVVQVVCLVVVHPFWEWEAAPRDTGTHHLVLLLVFFVQSVVVVVPDDDTHYYHYDHLAHPLLVVQVRCCSRRVHGDDDPVCVVRNVVVCVVRVGDDD

Nea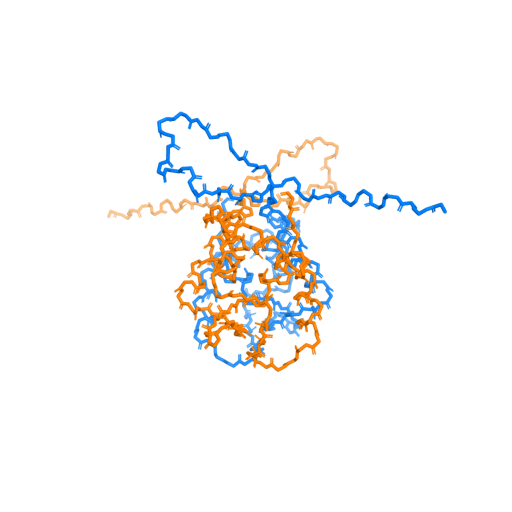rest PDB structures (foldseek):
  9gp5-assembly1_D  TM=9.166E-01  e=2.743E-09  Homo sapiens
  2z8h-assembly1_A-2  TM=9.021E-01  e=1.617E-09  Mus musculus
  9gr9-assembly2_D-2  TM=8.814E-01  e=3.816E-09  Homo sapiens
  2vpk-assembly1_A-2  TM=9.095E-01  e=5.725E-08  Homo sapiens
  7x4x-assembly3_F-2  TM=8.895E-01  e=2.957E-08  Homo sapiens

Secondary structure (DSSP, 8-state):
-------------B----SS-SSSTTEEEEE----HHHHHHHHHHHHHTT-S--EEEEETTEEEEE-HHHHHHHBHHHHHHHHH--SSS-EEE-TT--HHHHHHHHHHHHHSEEEEEGGGHHHHHHHHHHTTB---/------------------SS-SSSTTEEEEE----HHHHHHHHHHHHHTT-S--EEEEETTEEEEE-HHHHHHHBHHHHHHHHH--SSS-EEE-TT--HHHHHHHHHHHHHSEEEEEGGGHHHHHHHHHHTTB---

pLDDT: mean 78.85, std 24.6, range [24.97, 98.5]

Radius of gyration: 21.65 Å; Cα contacts (8 Å, |Δi|>4): 397; chains: 2; bounding box: 59×60×56 Å

Sequence (272 aa):
MLRHLRGKHPDLKLGDLQGDQTRKLNRLHLRSSNSETRFLSICERLLRHNQLTDCTLVADGHLVPVHRLVLATCSESFEEMFKSITQPNPVVVLRDVSLTELQGLISYMYKGETLVKSHNLPGLLRAATQLKIKGKMLRHLRGKHPDLKLGDLQGDQTRKLNRLHLRSSNSETRFLSICERLLRHNQLTDCTLVADGHLVPVHRLVLATCSESFEEMFKSITQPNPVVVLRDVSLTELQGLISYMYKGETLVKSHNLPGLLRAATQLKIKGK